Protein AF-A0A2H1ECI2-F1 (afdb_monomer_lite)

Secondary structure (DSSP, 8-state):
----SSSHHHHHHHHHHHHHHHHHHHHHHHHHHHHHHH--HHHHHHHHHHHHHHHIIIIIS--S-------HHHHHHHHHHHHHHHHHHHHHHHHHHH---EEEEEEPTT--EEEEEE-S-TTSB---EES-BTTBS-EEEEE--TTSEEEB-------EEGGGTEE-S-TTTT-EEEEETTBSSS-SSTT--SSSSEE--SSTTSPEEEEEEEEETTEEEEEEE-GGGHHHHB--HHHHHHHHHHHHSSPPPTTTTTT--PBPGGGHHHHHTTHHHH--

Structure (mmCIF, N/CA/C/O backbone):
data_AF-A0A2H1ECI2-F1
#
_entry.id   AF-A0A2H1ECI2-F1
#
loop_
_atom_site.group_PDB
_atom_site.id
_atom_site.type_symbol
_atom_site.label_atom_id
_atom_site.label_alt_id
_atom_site.label_comp_id
_atom_site.label_asym_id
_atom_site.label_entity_id
_atom_site.label_seq_id
_atom_site.pdbx_PDB_ins_code
_atom_site.Cartn_x
_atom_site.Cartn_y
_atom_site.Cartn_z
_atom_site.occupancy
_atom_site.B_iso_or_equiv
_atom_site.auth_seq_id
_atom_site.auth_comp_id
_atom_site.auth_asym_id
_atom_site.auth_atom_id
_atom_site.pdbx_PDB_model_num
ATOM 1 N N . MET A 1 1 ? -36.252 -1.612 74.301 1.00 37.06 1 MET A N 1
ATOM 2 C CA . MET A 1 1 ? -35.028 -2.399 74.033 1.00 37.06 1 MET A CA 1
ATOM 3 C C . MET A 1 1 ? -34.757 -2.359 72.532 1.00 37.06 1 MET A C 1
ATOM 5 O O . MET A 1 1 ? -35.358 -3.117 71.789 1.00 37.06 1 MET A O 1
ATOM 9 N N . ALA A 1 2 ? -33.976 -1.384 72.055 1.00 43.88 2 ALA A N 1
ATOM 10 C CA . ALA A 1 2 ? -33.677 -1.230 70.629 1.00 43.88 2 ALA A CA 1
ATOM 11 C C . ALA A 1 2 ? -32.395 -0.410 70.437 1.00 43.88 2 ALA A C 1
ATOM 13 O O . ALA A 1 2 ? -32.446 0.816 70.370 1.00 43.88 2 ALA A O 1
ATOM 14 N N . THR A 1 3 ? -31.245 -1.080 70.323 1.00 42.94 3 THR A N 1
ATOM 15 C CA . THR A 1 3 ? -29.994 -0.398 69.952 1.00 42.94 3 THR A CA 1
ATOM 16 C C . THR A 1 3 ? -29.030 -1.316 69.200 1.00 42.94 3 THR A C 1
ATOM 18 O O . THR A 1 3 ? -27.868 -1.448 69.556 1.00 42.94 3 THR A O 1
ATOM 21 N N . ILE A 1 4 ? -29.485 -1.944 68.112 1.00 47.66 4 ILE A N 1
ATOM 22 C CA . ILE A 1 4 ? -28.594 -2.627 67.159 1.00 47.66 4 ILE A CA 1
ATOM 23 C C . ILE A 1 4 ? -28.992 -2.197 65.746 1.00 47.66 4 ILE A C 1
ATOM 25 O O . ILE A 1 4 ? -29.838 -2.810 65.110 1.00 47.66 4 ILE A O 1
ATOM 29 N N . LYS A 1 5 ? -28.448 -1.070 65.271 1.00 45.72 5 LYS A N 1
ATOM 30 C CA . LYS A 1 5 ? -28.525 -0.687 63.840 1.00 45.72 5 LYS A CA 1
ATOM 31 C C . LYS A 1 5 ? -27.473 0.324 63.368 1.00 45.72 5 LYS A C 1
ATOM 33 O O . LYS A 1 5 ? -27.436 0.669 62.191 1.00 45.72 5 LYS A O 1
ATOM 38 N N . LYS A 1 6 ? -26.588 0.813 64.248 1.00 43.28 6 LYS A N 1
ATOM 39 C CA . LYS A 1 6 ? -25.636 1.894 63.914 1.00 43.28 6 LYS A CA 1
ATOM 40 C C . LYS A 1 6 ? -24.253 1.400 63.458 1.00 43.28 6 LYS A C 1
ATOM 42 O O . LYS A 1 6 ? -23.507 2.166 62.851 1.00 43.28 6 LYS A O 1
ATOM 47 N N . THR A 1 7 ? -23.914 0.139 63.715 1.00 41.56 7 THR A N 1
ATOM 48 C CA . THR A 1 7 ? -22.574 -0.433 63.492 1.00 41.56 7 THR A CA 1
ATOM 49 C C . THR A 1 7 ? -22.388 -1.045 62.099 1.00 41.56 7 THR A C 1
ATOM 51 O O . THR A 1 7 ? -21.385 -0.745 61.450 1.00 41.56 7 THR A O 1
ATOM 54 N N . GLU A 1 8 ? -23.362 -1.784 61.560 1.00 38.59 8 GLU A N 1
ATOM 55 C CA . GLU A 1 8 ? -23.248 -2.424 60.229 1.00 38.59 8 GLU A CA 1
ATOM 56 C C . GLU A 1 8 ? -23.221 -1.430 59.054 1.00 38.59 8 GLU A C 1
ATOM 58 O O . GLU A 1 8 ? -22.545 -1.637 58.042 1.00 38.59 8 GLU A O 1
ATOM 63 N N . PHE A 1 9 ? -23.906 -0.292 59.186 1.00 36.38 9 PHE A N 1
ATOM 64 C CA . PHE A 1 9 ? -23.950 0.724 58.130 1.00 36.38 9 PHE A CA 1
ATOM 65 C C . PHE A 1 9 ? -22.633 1.511 58.004 1.00 36.38 9 PHE A C 1
ATOM 67 O O . PHE A 1 9 ? -22.351 2.115 56.966 1.00 36.38 9 PHE A O 1
ATOM 74 N N . LYS A 1 10 ? -21.806 1.524 59.060 1.00 37.94 10 LYS A N 1
ATOM 75 C CA . LYS A 1 10 ? -20.532 2.261 59.106 1.00 37.94 10 LYS A CA 1
ATOM 76 C C . LYS A 1 10 ? -19.395 1.451 58.470 1.00 37.94 10 LYS A C 1
ATOM 78 O O . LYS A 1 10 ? -18.563 2.020 57.762 1.00 37.94 10 LYS A O 1
ATOM 83 N N . THR A 1 11 ? -19.400 0.131 58.649 1.00 37.81 11 THR A N 1
ATOM 84 C CA . THR A 1 11 ? -18.400 -0.802 58.101 1.00 37.81 11 THR A CA 1
ATOM 85 C C . THR A 1 11 ? -18.567 -1.039 56.598 1.00 37.81 11 THR A C 1
ATOM 87 O O . THR A 1 11 ? -17.572 -1.023 55.870 1.00 37.81 11 THR A O 1
ATOM 90 N N . SER A 1 12 ? -19.799 -1.164 56.089 1.00 43.88 12 SER A N 1
ATOM 91 C CA . SER A 1 12 ? -20.033 -1.331 54.640 1.00 43.88 12 SER A CA 1
ATOM 92 C C . SE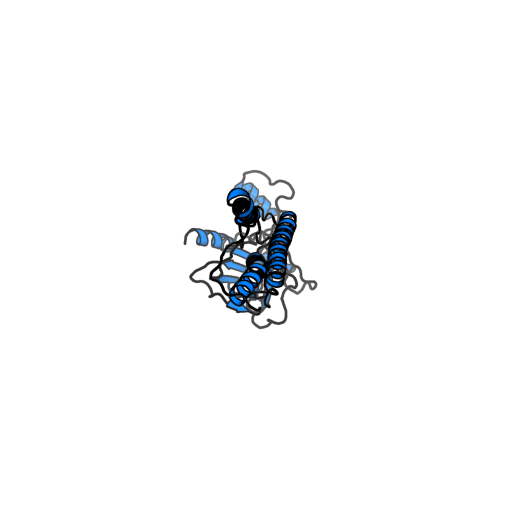R A 1 12 ? -19.643 -0.084 53.828 1.00 43.88 12 SER A C 1
ATOM 94 O O . SER A 1 12 ? -19.088 -0.188 52.732 1.00 43.88 12 SER A O 1
ATOM 96 N N . LYS A 1 13 ? -19.854 1.111 54.395 1.00 37.44 13 LYS A N 1
ATOM 97 C CA . LYS A 1 13 ? -19.554 2.405 53.759 1.00 37.44 13 LYS A CA 1
ATOM 98 C C . LYS A 1 13 ? -18.047 2.702 53.716 1.00 37.44 13 LYS A C 1
ATOM 100 O O . LYS A 1 13 ? -17.570 3.225 52.711 1.00 37.44 13 LYS A O 1
ATOM 105 N N . MET A 1 14 ? -17.287 2.306 54.747 1.00 35.78 14 MET A N 1
ATOM 106 C CA . MET A 1 14 ? -15.814 2.374 54.736 1.00 35.78 14 MET A CA 1
ATOM 107 C C . MET A 1 14 ? -15.181 1.383 53.748 1.00 35.78 14 MET A C 1
ATOM 109 O O . MET A 1 14 ? -14.236 1.756 53.053 1.00 35.78 14 MET A O 1
ATOM 113 N N . LYS A 1 15 ? -15.731 0.165 53.600 1.00 38.50 15 LYS A N 1
ATOM 114 C CA . LYS A 1 15 ? -15.300 -0.782 52.548 1.00 38.50 15 LYS A CA 1
ATOM 115 C C . LYS A 1 15 ? -15.446 -0.182 51.139 1.00 38.50 15 LYS A C 1
ATOM 117 O O . LYS A 1 15 ? -14.568 -0.366 50.304 1.00 38.50 15 LYS A O 1
ATOM 122 N N . ARG A 1 16 ? -16.510 0.590 50.891 1.00 41.88 16 ARG A N 1
ATOM 123 C CA . ARG A 1 16 ? -16.793 1.221 49.586 1.00 41.88 16 ARG A CA 1
ATOM 124 C C . ARG A 1 16 ? -15.782 2.308 49.191 1.00 41.88 16 ARG A C 1
ATOM 126 O O . ARG A 1 16 ? -15.323 2.320 48.057 1.00 41.88 16 ARG A O 1
ATOM 133 N N . LEU A 1 17 ? -15.387 3.175 50.127 1.00 42.38 17 LEU A N 1
ATOM 134 C CA . LEU A 1 17 ? -14.359 4.209 49.904 1.00 42.38 17 LEU A CA 1
ATOM 135 C C . LEU A 1 17 ? -12.964 3.614 49.673 1.00 42.38 17 LEU A C 1
ATOM 137 O O . LEU A 1 17 ? -12.211 4.125 48.846 1.00 42.38 17 LEU A O 1
ATOM 141 N N . ARG A 1 18 ? -12.640 2.515 50.367 1.00 43.56 18 ARG A N 1
ATOM 142 C CA . ARG A 1 18 ? -11.399 1.763 50.140 1.00 43.56 18 ARG A CA 1
ATOM 143 C C . ARG A 1 18 ? -11.353 1.185 48.723 1.00 43.56 18 ARG A C 1
ATOM 145 O O . ARG A 1 18 ? -10.317 1.270 48.078 1.00 43.56 18 ARG A O 1
ATOM 152 N N . ASN A 1 19 ? -12.483 0.691 48.215 1.00 49.62 19 ASN A N 1
ATOM 153 C CA . ASN A 1 19 ? -12.582 0.163 46.853 1.00 49.62 19 ASN A CA 1
ATOM 154 C C . ASN A 1 19 ? -12.468 1.260 45.782 1.00 49.62 19 ASN A C 1
ATOM 156 O O . ASN A 1 19 ? -11.760 1.057 44.807 1.00 49.62 19 ASN A O 1
ATOM 160 N N . ILE A 1 20 ? -13.074 2.437 45.985 1.00 52.38 20 ILE A N 1
ATOM 161 C CA . ILE A 1 20 ? -12.908 3.595 45.082 1.00 52.38 20 ILE A CA 1
ATOM 162 C C . ILE A 1 20 ? -11.438 4.028 45.012 1.00 52.38 20 ILE A C 1
ATOM 164 O O . ILE A 1 20 ? -10.913 4.238 43.923 1.00 52.38 20 ILE A O 1
ATOM 168 N N . GLY A 1 21 ? -10.752 4.093 46.159 1.00 48.47 21 GLY A N 1
ATOM 169 C CA . GLY A 1 21 ? -9.312 4.356 46.208 1.00 48.47 21 GLY A CA 1
ATOM 170 C C . GLY A 1 21 ? -8.508 3.339 45.398 1.00 48.47 21 GLY A C 1
ATOM 171 O O . GLY A 1 21 ? -7.703 3.744 44.570 1.00 48.47 21 GLY A O 1
ATOM 172 N N . ILE A 1 22 ? -8.794 2.042 45.562 1.00 53.91 22 ILE A N 1
ATOM 173 C CA . ILE A 1 22 ? -8.155 0.962 44.793 1.00 53.91 22 ILE A CA 1
ATOM 174 C C . ILE A 1 22 ? -8.406 1.125 43.287 1.00 53.91 22 ILE A C 1
ATOM 176 O O . ILE A 1 22 ? -7.464 0.974 42.517 1.00 53.91 22 ILE A O 1
ATOM 180 N N . TYR A 1 23 ? -9.615 1.496 42.848 1.00 53.75 23 TYR A N 1
ATOM 181 C CA . TYR A 1 23 ? -9.891 1.738 41.425 1.00 53.75 23 TYR A CA 1
ATOM 182 C C . TYR A 1 23 ? -9.081 2.908 40.864 1.00 53.75 23 TYR A C 1
ATOM 184 O O . TYR A 1 23 ? -8.503 2.771 39.791 1.00 53.75 23 TYR A O 1
ATOM 192 N N . TYR A 1 24 ? -8.957 4.022 41.593 1.00 55.12 24 TYR A N 1
ATOM 193 C CA . TYR A 1 24 ? -8.096 5.134 41.174 1.00 55.12 24 TYR A CA 1
ATOM 194 C C . TYR A 1 24 ? -6.609 4.762 41.187 1.00 55.12 24 TYR A C 1
ATOM 196 O O . TYR A 1 24 ? -5.866 5.221 40.323 1.00 55.12 24 TYR A O 1
ATOM 204 N N . THR A 1 25 ? -6.163 3.912 42.117 1.00 50.81 25 THR A N 1
ATOM 205 C CA . THR A 1 25 ? -4.780 3.414 42.147 1.00 50.81 25 THR A CA 1
ATOM 206 C C . THR A 1 25 ? -4.500 2.466 40.983 1.00 50.81 25 THR A C 1
ATOM 208 O O . THR A 1 25 ? -3.481 2.622 40.323 1.00 50.81 25 THR A O 1
ATOM 211 N N . VAL A 1 26 ? -5.409 1.535 40.677 1.00 55.28 26 VAL A N 1
ATOM 212 C CA . VAL A 1 26 ? -5.300 0.616 39.531 1.00 55.28 26 VAL A CA 1
ATOM 213 C C . VAL A 1 26 ? -5.371 1.385 38.211 1.00 55.28 26 VAL A C 1
ATOM 215 O O . VAL A 1 26 ? -4.566 1.137 37.320 1.00 55.28 26 VAL A O 1
ATOM 218 N N . PHE A 1 27 ? -6.266 2.368 38.098 1.00 57.50 27 PHE A N 1
ATOM 219 C CA . PHE A 1 27 ? -6.349 3.261 36.941 1.00 57.50 27 PHE A CA 1
ATOM 220 C C . PHE A 1 27 ? -5.084 4.119 36.791 1.00 57.50 27 PHE A C 1
ATOM 222 O O . PHE A 1 27 ? -4.569 4.273 35.688 1.00 57.50 27 PHE A O 1
ATOM 229 N N . GLY A 1 28 ? -4.528 4.614 37.901 1.00 56.94 28 GLY A N 1
ATOM 230 C CA . GLY A 1 28 ? -3.238 5.303 37.933 1.00 56.94 28 GLY A CA 1
ATOM 231 C C . GLY A 1 28 ? -2.075 4.402 37.507 1.00 56.94 28 GLY A C 1
ATOM 232 O O . GLY A 1 28 ? -1.226 4.836 36.735 1.00 56.94 28 GLY A O 1
ATOM 233 N N . PHE A 1 29 ? -2.067 3.135 37.930 1.00 52.75 29 PHE A N 1
ATOM 234 C CA . PHE A 1 29 ? -1.059 2.150 37.527 1.00 52.75 29 PHE A CA 1
ATOM 235 C C . PHE A 1 29 ? -1.185 1.776 36.046 1.00 52.75 29 PHE A C 1
ATOM 237 O O . PHE A 1 29 ? -0.177 1.682 35.357 1.00 52.75 29 PHE A O 1
ATOM 244 N N . LEU A 1 30 ? -2.408 1.632 35.527 1.00 53.75 30 LEU A N 1
ATOM 245 C CA . LEU A 1 30 ? -2.670 1.427 34.098 1.00 53.75 30 LEU A CA 1
ATOM 246 C C . LEU A 1 30 ? -2.226 2.637 33.265 1.00 53.75 30 LEU A C 1
ATOM 248 O O . LEU A 1 30 ? -1.582 2.459 32.233 1.00 53.75 30 LEU A O 1
ATOM 252 N N . LEU A 1 31 ? -2.484 3.863 33.735 1.00 54.97 31 LEU A N 1
ATOM 253 C CA . LEU A 1 31 ? -1.975 5.091 33.115 1.00 54.97 31 LEU A CA 1
ATOM 254 C C . LEU A 1 31 ? -0.442 5.159 33.148 1.00 54.97 31 LEU A C 1
ATOM 256 O O . LEU A 1 31 ? 0.159 5.549 32.147 1.00 54.97 31 LEU A O 1
ATOM 260 N N . MET A 1 32 ? 0.184 4.739 34.252 1.00 47.50 32 MET A N 1
ATOM 261 C CA . MET A 1 32 ? 1.641 4.667 34.417 1.00 47.50 32 MET A CA 1
ATOM 262 C C . MET A 1 32 ? 2.278 3.574 33.546 1.00 47.50 32 MET A C 1
ATOM 264 O O . MET A 1 32 ? 3.329 3.790 32.961 1.00 47.50 32 MET A O 1
ATOM 268 N N . ILE A 1 33 ? 1.638 2.419 33.370 1.00 48.00 33 ILE A N 1
ATOM 269 C CA . ILE A 1 33 ? 2.085 1.410 32.397 1.00 48.00 33 ILE A CA 1
ATOM 270 C C . ILE A 1 33 ? 1.960 1.984 30.977 1.00 48.00 33 ILE A C 1
ATOM 272 O O . ILE A 1 33 ? 2.878 1.857 30.172 1.00 48.00 33 ILE A O 1
ATOM 276 N N . SER A 1 34 ? 0.891 2.729 30.683 1.00 48.50 34 SER A N 1
ATOM 277 C CA . SER A 1 34 ? 0.737 3.432 29.401 1.00 48.50 34 SER A CA 1
ATOM 278 C C . SER A 1 34 ? 1.777 4.561 29.181 1.00 48.50 34 SER A C 1
ATOM 280 O O . SER A 1 34 ? 2.101 4.894 28.035 1.00 48.50 34 SER A O 1
ATOM 282 N N . PHE A 1 35 ? 2.351 5.101 30.269 1.00 47.66 35 PHE A N 1
ATOM 283 C CA . PHE A 1 35 ? 3.456 6.075 30.290 1.00 47.66 35 PHE A CA 1
ATOM 284 C C . PHE A 1 35 ? 4.738 5.494 29.682 1.00 47.66 35 PHE A C 1
ATOM 286 O O . PHE A 1 35 ? 5.424 6.185 28.935 1.00 47.66 35 PHE A O 1
ATOM 293 N N . ILE A 1 36 ? 5.029 4.218 29.966 1.00 46.22 36 ILE A N 1
ATOM 294 C CA . ILE A 1 36 ? 6.247 3.524 29.516 1.00 46.22 36 ILE A CA 1
ATOM 295 C C . ILE A 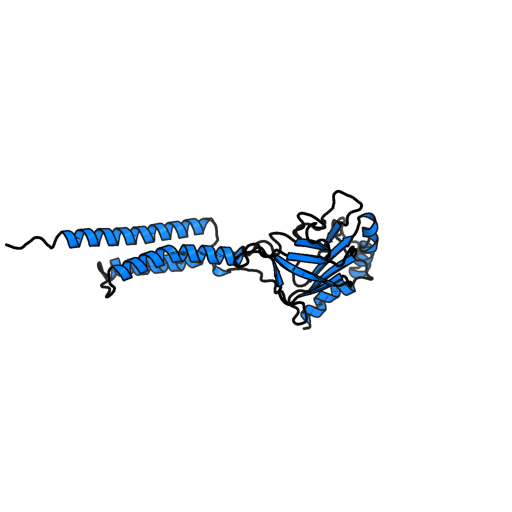1 36 ? 6.159 3.142 28.031 1.00 46.22 36 ILE A C 1
ATOM 297 O O . ILE A 1 36 ? 7.168 3.167 27.333 1.00 46.22 36 ILE A O 1
ATOM 301 N N . PHE A 1 37 ? 4.962 2.825 27.525 1.00 42.84 37 PHE A N 1
ATOM 302 C CA . PHE A 1 37 ? 4.820 2.228 26.192 1.00 42.84 37 PHE A CA 1
ATOM 303 C C . PHE A 1 37 ? 4.356 3.181 25.076 1.00 42.84 37 PHE A C 1
ATOM 305 O O . PHE A 1 37 ? 4.557 2.847 23.909 1.00 42.84 37 PHE A O 1
ATOM 312 N N . THR A 1 38 ? 3.735 4.337 25.368 1.00 48.75 38 THR A N 1
ATOM 313 C CA . THR A 1 38 ? 2.918 5.015 24.328 1.00 48.75 38 THR A CA 1
ATOM 314 C C . THR A 1 38 ? 2.902 6.553 24.275 1.00 48.75 38 THR A C 1
ATOM 316 O O . THR A 1 38 ? 2.076 7.091 23.555 1.00 48.75 38 THR A O 1
ATOM 319 N N . ASN A 1 39 ? 3.806 7.310 24.915 1.00 49.59 39 ASN A N 1
ATOM 320 C CA . ASN A 1 39 ? 3.822 8.794 24.800 1.00 49.59 39 ASN A CA 1
ATOM 321 C C . ASN A 1 39 ? 2.489 9.483 25.220 1.00 49.59 39 ASN A C 1
ATOM 323 O O . ASN A 1 39 ? 2.164 10.590 24.786 1.00 49.59 39 ASN A O 1
ATOM 327 N N . LEU A 1 40 ? 1.727 8.851 26.122 1.00 52.56 40 LEU A N 1
ATOM 328 C CA . LEU A 1 40 ? 0.364 9.222 26.544 1.00 52.56 40 LEU A CA 1
ATOM 329 C C . LEU A 1 40 ? 0.273 10.332 27.609 1.00 52.56 40 LEU A C 1
ATOM 331 O O . LEU A 1 40 ? -0.764 10.510 28.253 1.00 52.56 40 LEU A O 1
ATOM 335 N N . TRP A 1 41 ? 1.337 11.113 27.797 1.00 52.03 41 TRP A N 1
ATOM 336 C CA . TRP A 1 41 ? 1.482 12.071 28.902 1.00 52.03 41 TRP A CA 1
ATOM 337 C C . TRP A 1 41 ? 0.343 13.104 29.012 1.00 52.03 41 TRP A C 1
ATOM 339 O O . TRP A 1 41 ? 0.031 13.556 30.113 1.00 52.03 41 TRP A O 1
ATOM 349 N N . ARG A 1 42 ? -0.335 13.441 27.905 1.00 51.38 42 ARG A N 1
ATOM 350 C CA . ARG A 1 42 ? -1.461 14.394 27.895 1.00 51.38 42 ARG A CA 1
ATOM 351 C C . ARG A 1 42 ? -2.712 13.870 28.610 1.00 51.38 42 ARG A C 1
ATOM 353 O O . ARG A 1 42 ? -3.424 14.661 29.218 1.00 51.38 42 ARG A O 1
ATOM 360 N N . ILE A 1 43 ? -2.969 12.558 28.593 1.00 54.22 43 ILE A N 1
ATOM 361 C CA . ILE A 1 43 ? -4.076 11.957 29.364 1.00 54.22 43 ILE A CA 1
ATOM 362 C C . ILE A 1 43 ? -3.731 11.923 30.855 1.00 54.22 43 ILE A C 1
ATOM 364 O O . ILE A 1 43 ? -4.605 12.134 31.698 1.00 54.22 43 ILE A O 1
ATOM 368 N N . SER A 1 44 ? -2.455 11.736 31.198 1.00 53.97 44 SER A N 1
ATOM 369 C CA . SER A 1 44 ? -1.998 11.770 32.589 1.00 53.97 44 SER A CA 1
ATOM 370 C C . SER A 1 44 ? -2.280 13.115 33.262 1.00 53.97 44 SER A C 1
ATOM 372 O O . SER A 1 44 ? -2.559 13.132 34.455 1.00 53.97 44 SER A O 1
ATOM 374 N N . ILE A 1 45 ? -2.315 14.224 32.512 1.00 58.19 45 ILE A N 1
ATOM 375 C CA . ILE A 1 45 ? -2.732 15.543 33.024 1.00 58.19 45 ILE A CA 1
ATOM 376 C C . ILE A 1 45 ? -4.179 15.504 33.531 1.00 58.19 45 ILE A C 1
ATOM 378 O O . ILE A 1 45 ? -4.460 16.020 34.609 1.00 58.19 45 ILE A O 1
ATOM 382 N N . ILE A 1 46 ? -5.090 14.850 32.802 1.00 58.22 46 ILE A N 1
ATOM 383 C CA . ILE A 1 46 ? -6.495 14.692 33.215 1.00 58.22 46 ILE A CA 1
ATOM 384 C C . ILE A 1 46 ? -6.579 13.806 34.465 1.00 58.22 46 ILE A C 1
ATOM 386 O O . ILE A 1 46 ? -7.301 14.131 35.406 1.00 58.22 46 ILE A O 1
ATOM 390 N N . GLY A 1 47 ? -5.799 12.720 34.512 1.00 60.78 47 GLY A N 1
ATOM 391 C CA . GLY A 1 47 ? -5.705 11.850 35.689 1.00 60.78 47 GLY A CA 1
ATOM 392 C C . GLY A 1 47 ? -5.177 12.578 36.932 1.00 60.78 47 GLY A C 1
ATOM 393 O O . GLY A 1 47 ? -5.752 12.451 38.013 1.00 60.78 47 GLY A O 1
ATOM 394 N N . ILE A 1 48 ? -4.132 13.395 36.775 1.00 60.66 48 ILE A N 1
ATOM 395 C CA . ILE A 1 48 ? -3.557 14.234 37.836 1.00 60.66 48 ILE A CA 1
ATOM 396 C C . ILE A 1 48 ? -4.553 15.314 38.271 1.00 60.66 48 ILE A C 1
ATOM 398 O O . ILE A 1 48 ? -4.728 15.522 39.469 1.00 60.66 48 ILE A O 1
ATOM 402 N N . ALA A 1 49 ? -5.256 15.959 37.336 1.00 63.16 49 ALA A N 1
ATOM 403 C CA . ALA A 1 49 ? -6.293 16.938 37.651 1.00 63.16 49 ALA A CA 1
ATOM 404 C C . ALA A 1 49 ? -7.441 16.307 38.457 1.00 63.16 49 ALA A C 1
ATOM 406 O O . ALA A 1 49 ? -7.875 16.875 39.456 1.00 63.16 49 ALA A O 1
ATOM 407 N N . LEU A 1 50 ? -7.887 15.100 38.091 1.00 64.38 50 LEU A N 1
ATOM 408 C CA . LEU A 1 50 ? -8.898 14.352 38.846 1.00 64.38 50 LEU A CA 1
ATOM 409 C C . LEU A 1 50 ? -8.401 13.943 40.242 1.00 64.38 50 LEU A C 1
ATOM 411 O O . LEU A 1 50 ? -9.152 14.062 41.212 1.00 64.38 50 LEU A O 1
ATOM 415 N N . LEU A 1 51 ? -7.140 13.514 40.369 1.00 62.56 51 LEU A N 1
ATOM 416 C CA . LEU A 1 51 ? -6.506 13.224 41.661 1.00 62.56 51 LEU A CA 1
ATOM 417 C C . LEU A 1 51 ? -6.397 14.475 42.541 1.00 62.56 51 LEU A C 1
ATOM 419 O O . LEU A 1 51 ? -6.682 14.401 43.735 1.00 62.56 51 LEU A O 1
ATOM 423 N N . LEU A 1 52 ? -6.043 15.624 41.962 1.00 66.81 52 LEU A N 1
ATOM 424 C CA . LEU A 1 52 ? -5.994 16.913 42.653 1.00 66.81 52 LEU A CA 1
ATOM 425 C C . LEU A 1 52 ? -7.385 17.363 43.098 1.00 66.81 52 LEU A C 1
ATOM 427 O O . LEU A 1 52 ? -7.545 17.762 44.247 1.00 66.81 52 LEU A O 1
ATOM 431 N N . ILE A 1 53 ? -8.406 17.239 42.246 1.00 67.06 53 ILE A N 1
ATOM 432 C CA . ILE A 1 53 ? -9.801 17.524 42.613 1.00 67.06 53 ILE A CA 1
ATOM 433 C C . ILE A 1 53 ? -10.241 16.616 43.767 1.00 67.06 53 ILE A C 1
ATOM 435 O O . ILE A 1 53 ? -10.803 17.101 44.750 1.00 67.06 53 ILE A O 1
ATOM 439 N N . TYR A 1 54 ? -9.942 15.315 43.697 1.00 64.69 54 TYR A N 1
ATOM 440 C CA . TYR A 1 54 ? -10.213 14.379 44.789 1.00 64.69 54 TYR A CA 1
ATOM 441 C C . TYR A 1 54 ? -9.490 14.789 46.081 1.00 64.69 54 TYR A C 1
ATOM 443 O O . TYR A 1 54 ? -10.097 14.794 47.154 1.00 64.69 54 TYR A O 1
ATOM 451 N N . PHE A 1 55 ? -8.218 15.178 45.986 1.00 63.53 55 PHE A N 1
ATOM 452 C CA . PHE A 1 55 ? -7.423 15.623 47.126 1.00 63.53 55 PHE A CA 1
ATOM 453 C C . PHE A 1 55 ? -7.970 16.922 47.732 1.00 63.53 55 PHE A C 1
ATOM 455 O O . PHE A 1 55 ? -8.120 17.010 48.945 1.00 63.53 55 PHE A O 1
ATOM 462 N N . ILE A 1 56 ? -8.358 17.904 46.919 1.00 68.31 56 ILE A N 1
ATOM 463 C CA . ILE A 1 56 ? -8.981 19.154 47.378 1.00 68.31 56 ILE A CA 1
ATOM 464 C C . ILE A 1 56 ? -10.322 18.861 48.072 1.00 68.31 56 ILE A C 1
ATOM 466 O O . ILE A 1 56 ? -10.571 19.347 49.177 1.00 68.31 56 ILE A O 1
ATOM 470 N N . LEU A 1 57 ? -11.172 18.016 47.481 1.00 59.75 57 LEU A N 1
ATOM 471 C CA . LEU A 1 57 ? -12.452 17.606 48.073 1.00 59.75 57 LEU A CA 1
ATOM 472 C C . LEU A 1 57 ? -12.277 16.904 49.427 1.00 59.75 57 LEU A C 1
ATOM 474 O O . LEU A 1 57 ? -13.043 17.156 50.362 1.00 59.75 57 LEU A O 1
ATOM 478 N N . LYS A 1 58 ? -11.263 16.044 49.543 1.00 60.31 58 LYS A N 1
ATOM 479 C CA . LYS A 1 58 ? -10.986 15.265 50.752 1.00 60.31 58 LYS A CA 1
ATOM 480 C C . LYS A 1 58 ? -10.289 16.084 51.841 1.00 60.31 58 LYS A C 1
ATOM 482 O O . LYS A 1 58 ? -10.669 15.981 53.003 1.00 60.31 58 LYS A O 1
ATOM 487 N N . THR A 1 59 ? -9.287 16.878 51.476 1.00 66.06 59 THR A N 1
ATOM 488 C CA . THR A 1 59 ? -8.360 17.525 52.415 1.00 66.06 59 THR A CA 1
ATOM 489 C C . THR A 1 59 ? -8.782 18.958 52.746 1.00 66.06 59 THR A C 1
ATOM 491 O O . THR A 1 59 ? -8.810 19.319 53.920 1.00 66.06 59 THR A O 1
ATOM 494 N N . VAL A 1 60 ? -9.171 19.762 51.745 1.00 69.12 60 VAL A N 1
ATOM 495 C CA . VAL A 1 60 ? -9.558 21.177 51.934 1.00 69.12 60 VAL A CA 1
ATOM 496 C C . VAL A 1 60 ? -11.008 21.277 52.390 1.00 69.12 60 VAL A C 1
ATOM 498 O O . VAL A 1 60 ? -11.297 21.827 53.449 1.00 69.12 60 VAL A O 1
ATOM 501 N N . TYR A 1 61 ? -11.931 20.674 51.639 1.00 66.12 61 TYR A N 1
ATOM 502 C CA . TYR A 1 61 ? -13.358 20.736 51.968 1.00 66.12 61 TYR A CA 1
ATOM 503 C C . TYR A 1 61 ? -13.774 19.758 53.076 1.00 66.12 61 TYR A C 1
ATOM 505 O O . TYR A 1 61 ? -14.941 19.749 53.468 1.00 66.12 61 TYR A O 1
ATOM 513 N N . LYS A 1 62 ? -12.846 18.912 53.563 1.00 63.53 62 LYS A N 1
ATOM 514 C CA . LYS A 1 62 ? -13.067 17.860 54.579 1.00 63.53 62 LYS A CA 1
ATOM 515 C C . LYS A 1 62 ? -14.324 17.018 54.314 1.00 63.53 62 LYS A C 1
ATOM 517 O O . LYS A 1 62 ? -14.925 16.453 55.235 1.00 63.53 62 LYS A O 1
ATOM 522 N N . LYS A 1 63 ? -14.747 16.918 53.046 1.00 52.25 63 LYS A N 1
ATOM 523 C CA . LYS A 1 63 ? -15.926 16.150 52.655 1.00 52.25 63 LYS A CA 1
ATOM 524 C C . LYS A 1 63 ? -15.547 14.677 52.663 1.00 52.25 63 LYS A C 1
ATOM 526 O O . LYS A 1 63 ? -15.192 14.084 51.652 1.00 52.25 63 LYS A O 1
ATOM 531 N N . ASN A 1 64 ? -15.699 14.060 53.830 1.00 50.81 64 ASN A N 1
ATOM 532 C CA . ASN A 1 64 ? -15.557 12.613 54.005 1.00 50.81 64 ASN A CA 1
ATOM 533 C C . ASN A 1 64 ? -16.713 11.826 53.357 1.00 50.81 64 ASN A C 1
ATOM 535 O O . ASN A 1 64 ? -16.669 10.597 53.272 1.00 50.81 64 ASN A O 1
ATOM 539 N N . ARG A 1 65 ? -17.778 12.524 52.937 1.00 49.00 65 ARG A N 1
ATOM 540 C CA . ARG A 1 65 ? -18.957 11.971 52.269 1.00 49.00 65 ARG A CA 1
ATOM 541 C C . ARG A 1 65 ? -19.413 12.911 51.162 1.00 49.00 65 ARG A C 1
ATOM 543 O O . ARG A 1 65 ? -19.745 14.063 51.418 1.00 49.00 65 ARG A O 1
ATOM 550 N N . ILE A 1 66 ? -19.470 12.384 49.947 1.00 55.88 66 ILE A N 1
ATOM 551 C CA . ILE A 1 66 ? -20.218 12.990 48.851 1.00 55.88 66 ILE A CA 1
ATOM 552 C C . ILE A 1 66 ? -21.639 12.437 48.980 1.00 55.88 66 ILE A C 1
ATOM 554 O O . ILE A 1 66 ? -21.848 11.229 48.856 1.00 55.88 66 ILE A O 1
ATOM 558 N N . GLU A 1 67 ? -22.601 13.288 49.335 1.00 51.28 67 GLU A N 1
ATOM 559 C CA . GLU A 1 67 ? -24.012 12.905 49.319 1.00 51.28 67 GLU A CA 1
ATOM 560 C C . GLU A 1 67 ? -24.503 12.907 47.876 1.00 51.28 67 GLU A C 1
ATOM 562 O O . GLU A 1 67 ? -24.528 13.937 47.208 1.00 51.28 67 GLU A O 1
ATOM 567 N N . THR A 1 68 ? -24.852 11.724 47.381 1.00 56.62 68 THR A N 1
ATOM 568 C CA . THR A 1 68 ? -25.396 11.537 46.039 1.00 56.62 68 THR A CA 1
ATOM 569 C C . THR A 1 68 ? -26.865 11.162 46.160 1.00 56.62 68 THR A C 1
ATOM 571 O O . THR A 1 68 ? -27.193 10.257 46.927 1.00 56.62 68 THR A O 1
ATOM 574 N N . LYS A 1 69 ? -27.738 11.765 45.348 1.00 66.56 69 LYS A N 1
ATOM 575 C CA . LYS A 1 69 ? -29.144 11.331 45.217 1.00 66.56 69 LYS A CA 1
ATOM 576 C C . LYS A 1 69 ? -29.301 9.992 44.468 1.00 66.56 69 LYS A C 1
ATOM 578 O O . LYS A 1 69 ? -30.415 9.517 44.292 1.00 66.56 69 LYS A O 1
ATOM 583 N N . LEU A 1 70 ? -28.195 9.397 44.013 1.00 63.59 70 LEU A N 1
ATOM 584 C CA . LEU A 1 70 ? -28.174 8.169 43.224 1.00 63.59 70 LEU A CA 1
ATOM 585 C C . LEU A 1 70 ? -28.433 6.930 44.085 1.00 63.59 70 LEU A C 1
ATOM 587 O O . LEU A 1 70 ? -27.895 6.776 45.185 1.00 63.59 70 LEU A O 1
ATOM 591 N N . THR A 1 71 ? -29.227 6.014 43.543 1.00 74.50 71 THR A N 1
ATOM 592 C CA . THR A 1 71 ? -29.510 4.719 44.165 1.00 74.50 71 THR A CA 1
ATOM 593 C C . THR A 1 71 ? -28.282 3.804 44.140 1.00 74.50 71 THR A C 1
ATOM 595 O O . THR A 1 71 ? -27.324 3.998 43.386 1.00 74.50 71 THR A O 1
ATOM 598 N N . LYS A 1 72 ? -28.299 2.751 44.968 1.00 69.12 72 LYS A N 1
ATOM 599 C CA . LYS A 1 72 ? -27.190 1.786 45.068 1.00 69.12 72 LYS A CA 1
ATOM 600 C C . LYS A 1 72 ? -26.860 1.123 43.723 1.00 69.12 72 LYS A C 1
ATOM 602 O O . LYS A 1 72 ? -25.676 0.946 43.450 1.00 69.12 72 LYS A O 1
ATOM 607 N N . GLN A 1 73 ? -27.879 0.789 42.928 1.00 70.75 73 GLN A N 1
ATOM 608 C CA . GLN A 1 73 ? -27.735 0.183 41.599 1.00 70.75 73 GLN A CA 1
ATOM 609 C C . GLN A 1 73 ? -27.142 1.171 40.591 1.00 70.75 73 GLN A C 1
ATOM 611 O O . GLN A 1 73 ? -26.202 0.823 39.888 1.00 70.75 73 GLN A O 1
ATOM 616 N N . GLN A 1 74 ? -27.612 2.423 40.580 1.00 62.72 74 GLN A N 1
ATOM 617 C CA . GLN A 1 74 ? -27.051 3.468 39.715 1.00 62.72 74 GLN A CA 1
ATOM 618 C C . GLN A 1 74 ? -25.565 3.703 40.006 1.00 62.72 74 GLN A C 1
ATOM 620 O O . GLN A 1 74 ? -24.768 3.788 39.080 1.00 62.72 74 GLN A O 1
ATOM 625 N N . LEU A 1 75 ? -25.172 3.740 41.284 1.00 66.12 75 LEU A N 1
ATOM 626 C CA . LEU A 1 75 ? -23.763 3.839 41.682 1.00 66.12 75 LEU A CA 1
ATOM 627 C C . LEU A 1 75 ? -22.924 2.658 41.173 1.00 66.12 75 LEU A C 1
ATOM 629 O O . LEU A 1 75 ? -21.832 2.873 40.670 1.00 66.12 75 LEU A O 1
ATOM 633 N N . GLN A 1 76 ? -23.436 1.426 41.259 1.00 68.75 76 GLN A N 1
ATOM 634 C CA . GLN A 1 76 ? -22.736 0.244 40.734 1.00 68.75 76 GLN A CA 1
ATOM 635 C C . GLN A 1 76 ? -22.575 0.293 39.209 1.00 68.75 76 GLN A C 1
ATOM 637 O O . GLN A 1 76 ? -21.548 -0.129 38.687 1.00 68.75 76 GLN A O 1
ATOM 642 N N . LEU A 1 77 ? -23.572 0.828 38.505 1.00 66.94 77 LEU A N 1
ATOM 643 C CA . LEU A 1 77 ? -23.554 0.982 37.052 1.00 66.94 77 LEU A CA 1
ATOM 644 C C . LEU A 1 77 ? -22.542 2.055 36.618 1.00 66.94 77 LEU A C 1
ATOM 646 O O . LEU A 1 77 ? -21.807 1.855 35.652 1.00 66.94 77 LEU A O 1
ATOM 650 N N . TRP A 1 78 ? -22.443 3.152 37.374 1.00 60.41 78 TRP A N 1
ATOM 651 C CA . TRP A 1 78 ? -21.405 4.171 37.197 1.00 60.41 78 TRP A CA 1
ATOM 652 C C . TRP A 1 78 ? -20.004 3.633 37.489 1.00 60.41 78 TRP A C 1
ATOM 654 O O . TRP A 1 78 ? -19.105 3.857 36.682 1.00 60.41 78 TRP A O 1
ATOM 664 N N . ASP A 1 79 ? -19.827 2.886 38.584 1.00 58.41 79 ASP A N 1
ATOM 665 C CA . ASP A 1 79 ? -18.553 2.234 38.919 1.00 58.41 79 ASP A CA 1
ATOM 666 C C . ASP A 1 79 ? -18.113 1.299 37.778 1.00 58.41 79 ASP A C 1
ATOM 668 O O . ASP A 1 79 ? -16.984 1.380 37.300 1.00 58.41 79 ASP A O 1
ATOM 672 N N . PHE A 1 80 ? -19.025 0.460 37.281 1.00 68.69 80 PHE A N 1
ATOM 673 C CA . PHE A 1 80 ? -18.776 -0.435 36.149 1.00 68.69 80 PHE A CA 1
ATOM 674 C C . PHE A 1 80 ? -18.423 0.329 34.865 1.00 68.69 80 PHE A C 1
ATOM 676 O O . PHE A 1 80 ? -17.442 0.000 34.198 1.00 68.69 80 PHE A O 1
ATOM 683 N N . SER A 1 81 ? -19.182 1.381 34.545 1.00 62.12 81 SER A N 1
ATOM 684 C CA . SER A 1 81 ? -18.959 2.201 33.349 1.00 62.12 81 SER A CA 1
ATOM 685 C C . SER A 1 81 ? -17.595 2.885 33.385 1.00 62.12 81 SER A C 1
ATOM 687 O O . SER A 1 81 ? -16.868 2.843 32.399 1.00 62.12 81 SER A O 1
ATOM 689 N N . LEU A 1 82 ? -17.213 3.464 34.527 1.00 65.50 82 LEU A N 1
ATOM 690 C CA . LEU A 1 82 ? -15.919 4.125 34.710 1.00 65.50 82 LEU A CA 1
ATOM 691 C C . LEU A 1 82 ? -14.745 3.147 34.623 1.00 65.50 82 LEU A C 1
ATOM 693 O O . LEU A 1 82 ? -13.692 3.514 34.107 1.00 65.50 82 LEU A O 1
ATOM 697 N N . VAL A 1 83 ? -14.926 1.911 35.096 1.00 63.78 83 VAL A N 1
ATOM 698 C CA . VAL A 1 83 ? -13.911 0.858 34.970 1.00 63.78 83 VAL A CA 1
ATOM 699 C C . VAL A 1 83 ? -13.757 0.415 33.518 1.00 63.78 83 VAL A C 1
ATOM 701 O O . VAL A 1 83 ? -12.631 0.230 33.076 1.00 63.78 83 VAL A O 1
ATOM 704 N N . ILE A 1 84 ? -14.847 0.267 32.761 1.00 71.25 84 ILE A N 1
ATOM 705 C CA . ILE A 1 84 ? -14.818 -0.272 31.390 1.00 71.25 84 ILE A CA 1
ATOM 706 C C . ILE A 1 84 ? -14.442 0.760 30.329 1.00 71.25 84 ILE A C 1
ATOM 708 O O . ILE A 1 84 ? -13.762 0.415 29.360 1.00 71.25 84 ILE A O 1
ATOM 712 N N . LEU A 1 85 ? -14.852 2.017 30.499 1.00 67.62 85 LEU A N 1
ATOM 713 C CA . LEU A 1 85 ? -14.581 3.102 29.556 1.00 67.62 85 LEU A CA 1
ATOM 714 C C . LEU A 1 85 ? -13.114 3.176 29.081 1.00 67.62 85 LEU A C 1
ATOM 716 O O . LEU A 1 85 ? -12.916 3.265 27.870 1.00 67.62 85 LEU A O 1
ATOM 720 N N . PRO A 1 86 ? -12.076 3.107 29.947 1.00 64.62 86 PRO A N 1
ATOM 721 C CA . PRO A 1 86 ? -10.685 3.109 29.488 1.00 64.62 86 PRO A CA 1
ATOM 722 C C . PRO A 1 86 ? -10.340 1.916 28.595 1.00 64.62 86 PRO A C 1
ATOM 724 O O . PRO A 1 86 ? -9.594 2.086 27.637 1.00 64.62 86 PRO A O 1
ATOM 727 N N . PHE A 1 87 ? -10.892 0.728 28.856 1.00 69.94 87 PHE A N 1
ATOM 728 C CA . PHE A 1 87 ? -10.646 -0.449 28.019 1.00 69.94 87 PHE A CA 1
ATOM 729 C C . PHE A 1 87 ? -11.287 -0.287 26.643 1.00 69.94 87 PHE A C 1
ATOM 731 O O . PHE A 1 87 ? -10.630 -0.529 25.634 1.00 69.94 87 PHE A O 1
ATOM 738 N N . ILE A 1 88 ? -12.537 0.189 26.591 1.00 74.31 88 ILE A N 1
ATOM 739 C CA . ILE A 1 88 ? -13.211 0.504 25.323 1.00 74.31 88 ILE A CA 1
ATOM 740 C C . ILE A 1 88 ? -12.425 1.575 24.566 1.00 74.31 88 ILE A C 1
ATOM 742 O O . ILE A 1 88 ? -12.191 1.441 23.369 1.00 74.31 88 ILE A O 1
ATOM 746 N N . TYR A 1 89 ? -11.981 2.619 25.262 1.00 69.56 89 TYR A N 1
ATOM 747 C CA . TYR A 1 89 ? -11.216 3.705 24.668 1.00 69.56 89 TYR A CA 1
ATOM 748 C C . TYR A 1 89 ? -9.895 3.221 24.064 1.00 69.56 89 TYR A C 1
ATOM 750 O O . TYR A 1 89 ? -9.613 3.530 22.908 1.00 69.56 89 TYR A O 1
ATOM 758 N N . VAL A 1 90 ? -9.111 2.429 24.804 1.00 71.69 90 VAL A N 1
ATOM 759 C CA . VAL A 1 90 ? -7.863 1.841 24.296 1.00 71.69 90 VAL A CA 1
ATOM 760 C C . VAL A 1 90 ? -8.149 0.936 23.100 1.00 71.69 90 VAL A C 1
ATOM 762 O O . VAL A 1 90 ? -7.479 1.068 22.081 1.00 71.69 90 VAL A O 1
ATOM 765 N N . LEU A 1 91 ? -9.178 0.084 23.168 1.00 74.50 91 LEU A N 1
ATOM 766 C CA . LEU A 1 91 ? -9.567 -0.783 22.052 1.00 74.50 91 LEU A CA 1
ATOM 767 C C . LEU A 1 91 ? -9.942 0.018 20.800 1.00 74.50 91 LEU A C 1
ATOM 769 O O . LEU A 1 91 ? -9.465 -0.307 19.716 1.00 74.50 91 LEU A O 1
ATOM 773 N N . LEU A 1 92 ? -10.743 1.078 20.932 1.00 76.50 92 LEU A N 1
ATOM 774 C CA . LEU A 1 92 ? -11.143 1.936 19.813 1.00 76.50 92 LEU A CA 1
ATOM 775 C C . LEU A 1 92 ? -9.968 2.748 19.257 1.00 76.50 92 LEU A C 1
ATOM 777 O O . LEU A 1 92 ? -9.834 2.870 18.041 1.00 76.50 92 LEU A O 1
ATOM 781 N N . ALA A 1 93 ? -9.103 3.281 20.122 1.00 72.06 93 ALA A N 1
ATOM 782 C CA . ALA A 1 93 ? -7.915 4.027 19.716 1.00 72.06 93 ALA A CA 1
ATOM 783 C C . ALA A 1 93 ? -6.911 3.121 18.986 1.00 72.06 93 ALA A C 1
ATOM 785 O O . ALA A 1 93 ? -6.436 3.473 17.906 1.00 72.06 93 ALA A O 1
ATOM 786 N N . SER A 1 94 ? -6.640 1.928 19.523 1.00 71.69 94 SER A N 1
ATOM 787 C CA . SER A 1 94 ? -5.823 0.906 18.865 1.00 71.69 94 SER A CA 1
ATOM 788 C C . SER A 1 94 ? -6.454 0.446 17.555 1.00 71.69 94 SER A C 1
ATOM 790 O O . SER A 1 94 ? -5.756 0.371 16.549 1.00 71.69 94 SER A O 1
ATOM 792 N N . TRP A 1 95 ? -7.768 0.204 17.522 1.00 75.50 95 TRP A N 1
ATOM 793 C CA . TRP A 1 95 ? -8.491 -0.136 16.295 1.00 75.50 95 TRP A CA 1
ATOM 794 C C . TRP A 1 95 ? -8.354 0.955 15.232 1.00 75.50 95 TRP A C 1
ATOM 796 O O . TRP A 1 95 ? -8.043 0.648 14.086 1.00 75.50 95 TRP A O 1
ATOM 806 N N . TYR A 1 96 ? -8.529 2.224 15.607 1.00 74.44 96 TYR A N 1
ATOM 807 C CA . TYR A 1 96 ? -8.423 3.356 14.692 1.00 74.44 96 TYR A CA 1
ATOM 808 C C . TYR A 1 96 ? -6.997 3.514 14.154 1.00 74.44 96 TYR A C 1
ATOM 810 O O . TYR A 1 96 ? -6.805 3.604 12.943 1.00 74.44 96 TYR A O 1
ATOM 818 N N . VAL A 1 97 ? -5.980 3.513 15.021 1.00 72.38 97 VAL A N 1
ATOM 819 C CA . VAL A 1 97 ? -4.592 3.774 14.600 1.00 72.38 97 VAL A CA 1
ATOM 820 C C . VAL A 1 97 ? -3.947 2.572 13.908 1.00 72.38 97 VAL A C 1
ATOM 822 O O . VAL A 1 97 ? -3.145 2.748 12.989 1.00 72.38 97 VAL A O 1
ATOM 825 N N . TRP A 1 98 ? -4.280 1.349 14.321 1.00 69.56 98 TRP A N 1
ATOM 826 C CA . TRP A 1 98 ? -3.670 0.124 13.796 1.00 69.56 98 TRP A CA 1
ATOM 827 C C . TRP A 1 98 ? -4.530 -0.621 12.785 1.00 69.56 98 TRP A C 1
ATOM 829 O O . TRP A 1 98 ? -4.147 -1.720 12.387 1.00 69.56 98 TRP A O 1
ATOM 839 N N . ARG A 1 99 ? -5.649 -0.043 12.326 1.00 67.00 99 ARG A N 1
ATOM 840 C CA . ARG A 1 99 ? -6.435 -0.608 11.224 1.00 67.00 99 ARG A CA 1
ATOM 841 C C . ARG A 1 99 ? -5.496 -0.906 10.045 1.00 67.00 99 ARG A C 1
ATOM 843 O O . ARG A 1 99 ? -4.918 0.037 9.496 1.00 67.00 99 ARG A O 1
ATOM 850 N N . PRO A 1 100 ? -5.288 -2.177 9.661 1.00 60.78 100 PRO A N 1
ATOM 851 C CA . PRO A 1 100 ? -4.417 -2.486 8.540 1.00 60.78 100 PRO A CA 1
ATOM 852 C C . PRO A 1 100 ? -5.111 -2.022 7.262 1.00 60.78 100 PRO A C 1
ATOM 854 O O . PRO A 1 100 ? -6.219 -2.463 6.959 1.00 60.78 100 PRO A O 1
ATOM 857 N N . TYR A 1 101 ? -4.474 -1.130 6.508 1.00 68.81 101 TYR A N 1
ATOM 858 C CA . TYR A 1 101 ? -4.942 -0.761 5.176 1.00 68.81 101 TYR A CA 1
ATOM 859 C C . TYR A 1 101 ? -4.428 -1.787 4.175 1.00 68.81 101 TYR A C 1
ATOM 861 O O . TYR A 1 101 ? -3.449 -1.554 3.470 1.00 68.81 101 TYR A O 1
ATOM 869 N N . LYS A 1 102 ? -5.076 -2.955 4.159 1.00 78.12 102 LYS A N 1
ATOM 870 C CA . LYS A 1 102 ? -4.845 -3.948 3.113 1.00 78.12 102 LYS A CA 1
ATOM 871 C C . LYS A 1 102 ? -5.486 -3.465 1.822 1.00 78.12 102 LYS A C 1
ATOM 873 O O . LYS A 1 102 ? -6.542 -2.820 1.844 1.00 78.12 102 LYS A O 1
ATOM 878 N N . GLN A 1 103 ? -4.851 -3.779 0.708 1.00 84.38 103 GLN A N 1
ATOM 879 C CA . GLN A 1 103 ? -5.396 -3.470 -0.601 1.00 84.38 103 GLN A CA 1
ATOM 880 C C . GLN A 1 103 ? -5.227 -4.653 -1.541 1.00 84.38 103 GLN A C 1
ATOM 882 O O . GLN A 1 103 ? -4.208 -5.336 -1.534 1.00 84.38 103 GLN A O 1
ATOM 887 N N . THR A 1 104 ? -6.268 -4.876 -2.325 1.00 89.62 104 THR A N 1
ATOM 888 C CA . THR A 1 104 ? -6.408 -5.917 -3.325 1.00 89.62 104 THR A CA 1
ATOM 889 C C . THR A 1 104 ? -6.518 -5.225 -4.674 1.00 89.62 104 THR A C 1
ATOM 891 O O . THR A 1 104 ? -7.524 -4.574 -4.966 1.00 89.62 104 THR A O 1
ATOM 894 N N . ILE A 1 105 ? -5.467 -5.341 -5.473 1.00 91.81 105 ILE A N 1
ATOM 895 C CA . ILE A 1 105 ? -5.409 -4.858 -6.845 1.00 91.81 105 ILE A CA 1
ATOM 896 C C . ILE A 1 105 ? -5.843 -5.999 -7.753 1.00 91.81 105 ILE A C 1
ATOM 898 O O . ILE A 1 105 ? -5.290 -7.093 -7.686 1.00 91.81 105 ILE A O 1
ATOM 902 N N . ILE A 1 106 ? -6.828 -5.736 -8.600 1.00 94.62 106 ILE A N 1
ATOM 903 C CA . ILE A 1 106 ? -7.279 -6.673 -9.624 1.00 94.62 106 ILE A CA 1
ATOM 904 C C . ILE A 1 106 ? -6.846 -6.110 -10.971 1.00 94.62 106 ILE A C 1
ATOM 906 O O . ILE A 1 106 ? -7.266 -5.012 -11.341 1.00 94.62 106 ILE A O 1
ATOM 910 N N . LEU A 1 107 ? -5.991 -6.849 -11.664 1.00 96.00 107 LEU A N 1
ATOM 911 C CA . LEU A 1 107 ? -5.472 -6.512 -12.980 1.00 96.00 107 LEU A CA 1
ATOM 912 C C . LEU A 1 107 ? -6.274 -7.220 -14.082 1.00 96.00 107 LEU A C 1
ATOM 914 O O . LEU A 1 107 ? -6.800 -8.311 -13.838 1.00 96.00 107 LEU A O 1
ATOM 918 N N . PRO A 1 108 ? -6.324 -6.654 -15.300 1.00 94.88 108 PRO A N 1
ATOM 919 C CA . PRO A 1 108 ? -6.829 -7.363 -16.472 1.00 94.88 108 PRO A CA 1
ATOM 920 C C . PRO A 1 108 ? -6.073 -8.676 -16.694 1.00 94.88 108 PRO A C 1
ATOM 922 O O . PRO A 1 108 ? -4.894 -8.780 -16.339 1.00 94.88 108 PRO A O 1
ATOM 925 N N . GLN A 1 109 ? -6.725 -9.671 -17.295 1.00 91.75 109 GLN A N 1
ATOM 926 C CA . GLN A 1 109 ? -6.116 -10.985 -17.515 1.00 91.75 109 GLN A CA 1
ATOM 927 C C . GLN A 1 109 ? -4.753 -10.885 -18.222 1.00 91.75 109 GLN A C 1
ATOM 929 O O . GLN A 1 109 ? -4.639 -10.261 -19.276 1.00 91.75 109 GLN A O 1
ATOM 934 N N . ASN A 1 110 ? -3.729 -11.540 -17.660 1.00 89.06 110 ASN A N 1
ATOM 935 C CA . ASN A 1 110 ? -2.364 -11.593 -18.202 1.00 89.06 110 ASN A CA 1
ATOM 936 C C . ASN A 1 110 ? -1.713 -10.214 -18.436 1.00 89.06 110 ASN A C 1
ATOM 938 O O . ASN A 1 110 ? -0.790 -10.099 -19.241 1.00 89.06 110 ASN A O 1
ATOM 942 N N . TYR A 1 111 ? -2.184 -9.166 -17.755 1.00 94.56 111 TYR A N 1
ATOM 943 C CA . TYR A 1 111 ? -1.607 -7.832 -17.872 1.00 94.56 111 TYR A CA 1
ATOM 944 C C . TYR A 1 111 ? -0.129 -7.832 -17.447 1.00 94.56 111 TYR A C 1
ATOM 946 O O . TYR A 1 111 ? 0.208 -8.214 -16.321 1.00 94.56 111 TYR A O 1
ATOM 954 N N . GLU A 1 112 ? 0.731 -7.364 -18.351 1.00 94.19 112 GLU A N 1
ATOM 955 C CA . GLU A 1 112 ? 2.120 -6.982 -18.102 1.00 94.19 112 GLU A CA 1
ATOM 956 C C . GLU A 1 112 ? 2.273 -5.521 -18.527 1.00 94.19 112 GLU A C 1
ATOM 958 O O . GLU A 1 112 ? 1.960 -5.164 -19.662 1.00 94.19 112 GLU A O 1
ATOM 963 N N . GLY A 1 113 ? 2.732 -4.662 -17.623 1.00 96.12 113 GLY A N 1
ATOM 964 C CA . GLY A 1 113 ? 2.825 -3.237 -17.902 1.00 96.12 113 GLY A CA 1
ATOM 965 C C . GLY A 1 113 ? 2.931 -2.367 -16.661 1.00 96.12 113 GLY A C 1
ATOM 966 O O . GLY A 1 113 ? 3.075 -2.837 -15.530 1.00 96.12 113 GLY A O 1
ATOM 967 N N . ILE A 1 114 ? 2.859 -1.059 -16.890 1.00 96.75 114 ILE A N 1
ATOM 968 C CA . ILE A 1 114 ? 2.855 -0.050 -15.831 1.00 96.75 114 ILE A CA 1
ATOM 969 C C . ILE A 1 114 ? 1.475 -0.041 -15.179 1.00 96.75 114 ILE A C 1
ATOM 971 O O . ILE A 1 114 ? 0.459 -0.072 -15.867 1.00 96.75 114 ILE A O 1
ATOM 975 N N . VAL A 1 115 ? 1.442 0.008 -13.853 1.00 95.44 115 VAL A N 1
ATOM 976 C CA . VAL A 1 115 ? 0.235 0.163 -13.048 1.00 95.44 115 VAL A CA 1
ATOM 977 C C . VAL A 1 115 ? 0.347 1.453 -12.247 1.00 95.44 115 VAL A C 1
ATOM 979 O O . VAL A 1 115 ? 1.277 1.621 -11.458 1.00 95.44 115 VAL A O 1
ATOM 982 N N . ALA A 1 116 ? -0.611 2.359 -12.435 1.00 93.94 116 ALA A N 1
ATOM 983 C CA . ALA A 1 116 ? -0.686 3.642 -11.750 1.00 93.94 116 ALA A CA 1
ATOM 984 C C . ALA A 1 116 ? -2.036 3.812 -11.045 1.00 93.94 116 ALA A C 1
ATOM 986 O O . ALA A 1 116 ? -3.092 3.870 -11.678 1.00 93.94 116 ALA A O 1
ATOM 987 N N . ILE A 1 117 ? -2.003 3.938 -9.720 1.00 91.62 117 ILE A N 1
ATOM 988 C CA . ILE A 1 117 ? -3.196 4.070 -8.880 1.00 91.62 117 ILE A CA 1
ATOM 989 C C . ILE A 1 117 ? -3.251 5.475 -8.290 1.00 91.62 117 ILE A C 1
ATOM 991 O O . ILE A 1 117 ? -2.416 5.848 -7.466 1.00 91.62 117 ILE A O 1
ATOM 995 N N . GLN A 1 118 ? -4.265 6.235 -8.699 1.00 91.00 118 GLN A N 1
ATOM 996 C CA . GLN A 1 118 ? -4.582 7.572 -8.206 1.00 91.00 118 GLN A CA 1
ATOM 997 C C . GLN A 1 118 ? -5.661 7.493 -7.126 1.00 91.00 118 GLN A C 1
ATOM 999 O O . GLN A 1 118 ? -6.784 7.055 -7.393 1.00 91.00 118 GLN A O 1
ATOM 1004 N N . TYR A 1 119 ? -5.332 7.963 -5.929 1.00 87.69 119 TYR A N 1
ATOM 1005 C CA . TYR A 1 119 ? -6.243 8.004 -4.787 1.00 87.69 119 TYR A CA 1
ATOM 1006 C C . TYR A 1 119 ? -6.930 9.372 -4.652 1.00 87.69 119 TYR A C 1
ATOM 1008 O O . TYR A 1 119 ? -6.510 10.345 -5.280 1.00 87.69 119 TYR A O 1
ATOM 1016 N N . ASP A 1 120 ? -7.993 9.426 -3.840 1.00 86.38 120 ASP A N 1
ATOM 1017 C CA . ASP A 1 120 ? -8.809 10.625 -3.571 1.00 86.38 120 ASP A CA 1
ATOM 1018 C C . ASP A 1 120 ? -9.274 11.365 -4.841 1.00 86.38 120 ASP A C 1
ATOM 1020 O O . ASP A 1 120 ? -9.171 12.582 -4.979 1.00 86.38 120 ASP A O 1
ATOM 1024 N N . ARG A 1 121 ? -9.785 10.606 -5.817 1.00 87.25 121 ARG A N 1
ATOM 1025 C CA . ARG A 1 121 ? -10.365 11.151 -7.053 1.00 87.25 121 ARG A CA 1
ATOM 1026 C C . ARG A 1 121 ? -11.882 11.066 -6.996 1.00 87.25 121 ARG A C 1
ATOM 1028 O O . ARG A 1 121 ? -12.434 9.969 -6.975 1.00 87.25 121 ARG A O 1
ATOM 1035 N N . SER A 1 122 ? -12.562 12.212 -7.045 1.00 86.25 122 SER A N 1
ATOM 1036 C CA . SER A 1 122 ? -14.033 12.300 -7.039 1.00 86.25 122 SER A CA 1
ATOM 1037 C C . SER A 1 122 ? -14.680 11.522 -8.191 1.00 86.25 122 SER A C 1
ATOM 1039 O O . SER A 1 122 ? -15.689 10.848 -7.996 1.00 86.25 122 SER A O 1
ATOM 1041 N N . ASN A 1 123 ? -14.050 11.533 -9.368 1.00 88.69 123 ASN A N 1
ATOM 1042 C CA . ASN A 1 123 ? -14.443 10.755 -10.546 1.00 88.69 123 ASN A CA 1
ATOM 1043 C C . ASN A 1 123 ? -13.853 9.329 -10.588 1.00 88.69 123 ASN A C 1
ATOM 1045 O O . ASN A 1 123 ? -13.869 8.688 -11.637 1.00 88.69 123 ASN A O 1
ATOM 1049 N N . GLY A 1 124 ? -13.285 8.846 -9.482 1.00 88.19 124 GLY A N 1
ATOM 1050 C CA . GLY A 1 124 ? -12.741 7.498 -9.361 1.00 88.19 124 GLY A CA 1
ATOM 1051 C C . GLY A 1 124 ? -13.791 6.442 -9.014 1.00 88.19 124 GLY A C 1
ATOM 1052 O O . GLY A 1 124 ? -14.957 6.728 -8.748 1.00 88.19 124 GLY A O 1
ATOM 1053 N N . GLN A 1 125 ? -13.346 5.189 -8.970 1.00 92.25 125 GLN A N 1
ATOM 1054 C CA . GLN A 1 125 ? -14.134 4.059 -8.490 1.00 92.25 125 GLN A CA 1
ATOM 1055 C C . GLN A 1 125 ? -14.584 4.291 -7.044 1.00 92.25 125 GLN A C 1
ATOM 1057 O O . GLN A 1 125 ? -13.775 4.683 -6.196 1.00 92.25 125 GLN A O 1
ATOM 1062 N N . LYS A 1 126 ? -15.865 4.004 -6.771 1.00 89.56 126 LYS A N 1
ATOM 1063 C CA . LYS A 1 126 ? -16.440 4.041 -5.420 1.00 89.56 126 LYS A CA 1
ATOM 1064 C C . LYS A 1 126 ? -15.698 3.089 -4.486 1.00 89.56 126 LYS A C 1
ATOM 1066 O O . LYS A 1 126 ? -15.274 2.011 -4.903 1.00 89.56 126 LYS A O 1
ATOM 1071 N N . GLU A 1 127 ? -15.604 3.473 -3.219 1.00 84.94 127 GLU A N 1
ATOM 1072 C CA . GLU A 1 127 ? -14.981 2.659 -2.181 1.00 84.94 127 GLU A CA 1
ATOM 1073 C C . GLU A 1 127 ? -15.665 1.286 -2.058 1.00 84.94 127 GLU A C 1
ATOM 1075 O O . GLU A 1 127 ? -16.839 1.189 -1.699 1.00 84.94 127 GLU A O 1
ATOM 1080 N N . LYS A 1 128 ? -14.929 0.210 -2.356 1.00 86.75 128 LYS A N 1
ATOM 1081 C CA . LYS A 1 128 ? -15.370 -1.180 -2.175 1.00 86.75 128 LYS A CA 1
ATOM 1082 C C . LYS A 1 128 ? -14.409 -1.941 -1.274 1.00 86.75 128 LYS A C 1
ATOM 1084 O O . LYS A 1 128 ? -13.210 -1.990 -1.537 1.00 86.75 128 LYS A O 1
ATOM 1089 N N . TRP A 1 129 ? -14.946 -2.570 -0.240 1.00 83.12 129 TRP A N 1
ATOM 1090 C CA . TRP A 1 129 ? -14.183 -3.365 0.717 1.00 83.12 129 TRP A CA 1
ATOM 1091 C C . TRP A 1 129 ? -14.528 -4.846 0.565 1.00 83.12 129 TRP A C 1
ATOM 1093 O O . TRP A 1 129 ? -15.672 -5.183 0.266 1.00 83.12 129 TRP A O 1
ATOM 1103 N N . THR A 1 130 ? -13.552 -5.722 0.791 1.00 81.06 130 THR A N 1
ATOM 1104 C CA . THR A 1 130 ? -13.755 -7.170 0.914 1.00 81.06 130 THR A CA 1
ATOM 1105 C C . THR A 1 130 ? -13.256 -7.678 2.256 1.00 81.06 130 THR A C 1
ATOM 1107 O O . THR A 1 130 ? -12.208 -7.247 2.745 1.00 81.06 130 THR A O 1
ATOM 1110 N N . GLY A 1 131 ? -14.015 -8.610 2.833 1.00 70.25 131 GLY A N 1
ATOM 1111 C CA . GLY A 1 131 ? -13.707 -9.255 4.101 1.00 70.25 131 GLY A CA 1
ATOM 1112 C C . GLY A 1 131 ? -13.694 -8.317 5.310 1.00 70.25 131 GLY A C 1
ATOM 1113 O O . GLY A 1 131 ? -13.953 -7.116 5.227 1.00 70.25 131 GLY A O 1
ATOM 1114 N N . GLY A 1 132 ? -13.353 -8.906 6.455 1.00 66.06 132 GLY A N 1
ATOM 1115 C CA . GLY A 1 132 ? -13.184 -8.209 7.725 1.00 66.06 132 GLY A CA 1
ATOM 1116 C C . GLY A 1 132 ? -14.479 -7.958 8.500 1.00 66.06 132 GLY A C 1
ATOM 1117 O O . GLY A 1 132 ? -15.563 -7.816 7.943 1.00 66.06 132 GLY A O 1
ATOM 1118 N N . PHE A 1 133 ? -14.349 -7.875 9.822 1.00 56.50 133 PHE A N 1
ATOM 1119 C CA . PHE A 1 133 ? -15.423 -7.484 10.736 1.00 56.50 133 PHE A CA 1
ATOM 1120 C C . PHE A 1 133 ? -15.089 -6.102 11.296 1.00 56.50 133 PHE A C 1
ATOM 1122 O O . PHE A 1 133 ? -13.968 -5.873 11.757 1.00 56.50 133 PHE A O 1
ATOM 1129 N N . LEU A 1 134 ? -16.019 -5.145 11.186 1.00 59.06 134 LEU A N 1
ATOM 1130 C CA . LEU A 1 134 ? -15.788 -3.738 11.558 1.00 59.06 134 LEU A CA 1
ATOM 1131 C C . LEU A 1 134 ? -14.528 -3.140 10.881 1.00 59.06 134 LEU A C 1
ATOM 1133 O O . LEU A 1 134 ? -13.835 -2.283 11.424 1.00 59.06 134 LEU A O 1
ATOM 1137 N N . GLY A 1 135 ? -14.190 -3.613 9.678 1.00 57.03 135 GLY A N 1
ATOM 1138 C CA . GLY A 1 135 ? -13.015 -3.204 8.900 1.00 57.03 135 GLY A CA 1
ATOM 1139 C C . GLY A 1 135 ? -11.646 -3.572 9.486 1.00 57.03 135 GLY A C 1
ATOM 1140 O O . GLY A 1 135 ? -10.634 -3.081 8.992 1.00 57.03 135 GLY A O 1
ATOM 1141 N N . ILE A 1 136 ? -11.587 -4.446 10.496 1.00 60.06 136 ILE A N 1
ATOM 1142 C CA . ILE A 1 136 ? -10.355 -5.170 10.837 1.00 60.06 136 ILE A CA 1
ATOM 1143 C C . ILE A 1 136 ? -10.195 -6.306 9.829 1.00 60.06 136 ILE A C 1
ATOM 1145 O O . ILE A 1 136 ? -11.111 -7.104 9.647 1.00 60.06 136 ILE A O 1
ATOM 1149 N N . GLY A 1 137 ? -9.039 -6.378 9.167 1.00 63.66 137 GLY A N 1
ATOM 1150 C CA . GLY A 1 137 ? -8.757 -7.414 8.167 1.00 63.66 137 GLY A CA 1
ATOM 1151 C C . GLY A 1 137 ? -9.471 -7.217 6.826 1.00 63.66 137 GLY A C 1
ATOM 1152 O O . GLY A 1 137 ? -9.278 -8.039 5.935 1.00 63.66 137 GLY A O 1
ATOM 1153 N N . ALA A 1 138 ? -10.242 -6.136 6.673 1.00 74.25 138 ALA A N 1
ATOM 1154 C CA . ALA A 1 138 ? -10.827 -5.751 5.398 1.00 74.25 138 ALA A CA 1
ATOM 1155 C C . ALA A 1 138 ? -9.738 -5.282 4.425 1.00 74.25 138 ALA A C 1
ATOM 1157 O O . ALA A 1 138 ? -8.761 -4.645 4.826 1.00 74.25 138 ALA A O 1
ATOM 1158 N N . SER A 1 139 ? -9.932 -5.576 3.145 1.00 80.50 139 SER A N 1
ATOM 1159 C CA . SER A 1 139 ? -9.071 -5.123 2.059 1.00 80.50 139 SER A CA 1
ATOM 1160 C C . SER A 1 139 ? -9.848 -4.227 1.107 1.00 80.50 139 SER A C 1
ATOM 1162 O O . SER A 1 139 ? -11.004 -4.501 0.783 1.00 80.50 139 SER A O 1
ATOM 1164 N N . ARG A 1 140 ? -9.225 -3.139 0.660 1.00 85.19 140 ARG A N 1
ATOM 1165 C CA . ARG A 1 140 ? -9.775 -2.269 -0.386 1.00 85.19 140 ARG A CA 1
ATOM 1166 C C . ARG A 1 140 ? -9.669 -2.975 -1.725 1.00 85.19 140 ARG A C 1
ATOM 1168 O O . ARG A 1 140 ? -8.591 -3.447 -2.058 1.00 85.19 140 ARG A O 1
ATOM 1175 N N . ILE A 1 141 ? -10.736 -3.004 -2.509 1.00 90.19 141 ILE A N 1
ATOM 1176 C CA . ILE A 1 141 ? -10.683 -3.531 -3.872 1.00 90.19 141 ILE A CA 1
ATOM 1177 C C . ILE A 1 141 ? -10.451 -2.372 -4.836 1.00 90.19 141 ILE A C 1
ATOM 1179 O O . ILE A 1 141 ? -11.245 -1.432 -4.880 1.00 90.19 141 ILE A O 1
ATOM 1183 N N . ILE A 1 142 ? -9.385 -2.463 -5.627 1.00 92.06 142 ILE A N 1
ATOM 1184 C CA . ILE A 1 142 ? -9.059 -1.517 -6.693 1.00 92.06 142 ILE A CA 1
ATOM 1185 C C . ILE A 1 142 ? -8.928 -2.319 -7.984 1.00 92.06 142 ILE A C 1
ATOM 1187 O O . ILE A 1 142 ? -8.054 -3.174 -8.093 1.00 92.06 142 ILE A O 1
ATOM 1191 N N . LYS A 1 143 ? -9.803 -2.059 -8.957 1.00 94.81 143 LYS A N 1
ATOM 1192 C CA . LYS A 1 143 ? -9.690 -2.666 -10.287 1.00 94.81 143 LYS A CA 1
ATOM 1193 C C . LYS A 1 143 ? -8.874 -1.749 -11.184 1.00 94.81 143 LYS A C 1
ATOM 1195 O O . LYS A 1 143 ? -9.136 -0.550 -11.224 1.00 94.81 143 LYS A O 1
ATOM 1200 N N . VAL A 1 144 ? -7.890 -2.290 -11.874 1.00 95.38 144 VAL A N 1
ATOM 1201 C CA . VAL A 1 144 ? -7.083 -1.550 -12.845 1.00 95.38 144 VAL A CA 1
ATOM 1202 C C . VAL A 1 144 ? -7.680 -1.786 -14.222 1.00 95.38 144 VAL A C 1
ATOM 1204 O O . VAL A 1 144 ? -8.097 -2.900 -14.530 1.00 95.38 144 VAL A O 1
ATOM 1207 N N . ASP A 1 145 ? -7.789 -0.730 -15.021 1.00 92.62 145 ASP A N 1
ATOM 1208 C CA . ASP A 1 145 ? -8.258 -0.865 -16.395 1.00 92.62 145 ASP A CA 1
ATOM 1209 C C . ASP A 1 145 ? -7.155 -1.413 -17.321 1.00 92.62 145 ASP A C 1
ATOM 1211 O O . ASP A 1 145 ? -6.007 -1.618 -16.926 1.00 92.62 145 ASP A O 1
ATOM 1215 N N . THR A 1 146 ? -7.497 -1.645 -18.587 1.00 91.69 146 THR A N 1
ATOM 1216 C CA . THR A 1 146 ? -6.564 -2.158 -19.603 1.00 91.69 146 THR A CA 1
ATOM 1217 C C . THR A 1 146 ? -5.426 -1.196 -19.942 1.00 91.69 146 THR A C 1
ATOM 1219 O O . THR A 1 146 ? -4.465 -1.610 -20.581 1.00 91.69 146 THR A O 1
ATOM 1222 N N . THR A 1 147 ? -5.511 0.074 -19.533 1.00 91.56 147 THR A N 1
ATOM 1223 C CA . THR A 1 147 ? -4.428 1.057 -19.700 1.00 91.56 147 THR A CA 1
ATOM 1224 C C . THR A 1 147 ? -3.425 1.017 -18.550 1.00 91.56 147 THR A C 1
ATOM 1226 O O . THR A 1 147 ? -2.439 1.750 -18.574 1.00 91.56 147 THR A O 1
ATOM 1229 N N . GLY A 1 148 ? -3.674 0.192 -17.528 1.00 92.88 148 GLY A N 1
ATOM 1230 C CA . GLY A 1 148 ? -2.853 0.152 -16.325 1.00 92.88 148 GLY A CA 1
ATOM 1231 C C . GLY A 1 148 ? -3.178 1.257 -15.330 1.00 92.88 148 GLY A C 1
ATOM 1232 O O . GLY A 1 148 ? -2.443 1.442 -14.361 1.00 92.88 148 GLY A O 1
ATOM 1233 N N . ILE A 1 149 ? -4.258 2.014 -15.526 1.00 93.81 149 ILE A N 1
ATOM 1234 C CA . ILE A 1 149 ? -4.603 3.136 -14.656 1.00 93.81 149 ILE A CA 1
ATOM 1235 C C . ILE A 1 149 ? -5.802 2.756 -13.787 1.00 93.81 149 ILE A C 1
ATOM 1237 O O . ILE A 1 149 ? -6.786 2.168 -14.227 1.00 93.81 149 ILE A O 1
ATOM 1241 N N . ALA A 1 150 ? -5.742 3.119 -12.509 1.00 94.06 150 ALA A N 1
ATOM 1242 C CA . ALA A 1 150 ? -6.896 3.090 -11.626 1.00 94.06 150 ALA A CA 1
ATOM 1243 C C . ALA A 1 150 ? -7.065 4.448 -10.952 1.00 94.06 150 ALA A C 1
ATOM 1245 O O . ALA A 1 150 ? -6.124 5.017 -10.402 1.00 94.06 150 ALA A O 1
ATOM 1246 N N . LYS A 1 151 ? -8.293 4.964 -10.959 1.00 93.00 151 LYS A N 1
ATOM 1247 C CA . LYS A 1 151 ? -8.703 6.113 -10.146 1.00 93.00 151 LYS A CA 1
ATOM 1248 C C . LYS A 1 151 ? -9.641 5.609 -9.070 1.00 93.00 151 LYS A C 1
ATOM 1250 O O . LYS A 1 151 ? -10.588 4.888 -9.385 1.00 93.00 151 LYS A O 1
ATOM 1255 N N . THR A 1 152 ? -9.427 6.007 -7.826 1.00 90.12 152 THR A N 1
ATOM 1256 C CA . THR A 1 152 ? -10.288 5.608 -6.714 1.00 90.12 152 THR A CA 1
ATOM 1257 C C . THR A 1 152 ? -10.661 6.787 -5.828 1.00 90.12 152 THR A C 1
ATOM 1259 O O . THR A 1 152 ? -9.864 7.696 -5.608 1.00 90.12 152 THR A O 1
ATOM 1262 N N . GLN A 1 153 ? -11.889 6.747 -5.309 1.00 89.12 153 GLN A N 1
ATOM 1263 C CA . GLN A 1 153 ? -12.377 7.660 -4.278 1.00 89.12 153 GLN A CA 1
ATOM 1264 C C . GLN A 1 153 ? -11.769 7.366 -2.901 1.00 89.12 153 GLN A C 1
ATOM 1266 O O . GLN A 1 153 ? -11.921 8.186 -2.000 1.00 89.12 153 GLN A O 1
ATOM 1271 N N . PHE A 1 154 ? -11.069 6.232 -2.739 1.00 84.00 154 PHE A N 1
ATOM 1272 C CA . PHE A 1 154 ? -10.437 5.874 -1.476 1.00 84.00 154 PHE A CA 1
ATOM 1273 C C . PHE A 1 154 ? -9.510 6.977 -0.987 1.00 84.00 154 PHE A C 1
ATOM 1275 O O . PHE A 1 154 ? -8.504 7.296 -1.629 1.00 84.00 154 PHE A O 1
ATOM 1282 N N . LYS A 1 155 ? -9.821 7.491 0.201 1.00 78.38 155 LYS A N 1
ATOM 1283 C CA . LYS A 1 155 ? -8.962 8.444 0.895 1.00 78.38 155 LYS A CA 1
ATOM 1284 C C . LYS A 1 155 ? -7.948 7.708 1.746 1.00 78.38 155 LYS A C 1
ATOM 1286 O O . LYS A 1 155 ? -8.272 6.804 2.526 1.00 78.38 155 LYS A O 1
ATOM 1291 N N . PHE A 1 156 ? -6.688 8.092 1.594 1.00 69.94 156 PHE A N 1
ATOM 1292 C CA . PHE A 1 156 ? -5.642 7.568 2.448 1.00 69.94 156 PHE A CA 1
ATOM 1293 C C . PHE A 1 156 ? -5.563 8.411 3.721 1.00 69.94 156 PHE A C 1
ATOM 1295 O O . PHE A 1 156 ? -5.080 9.540 3.709 1.00 69.94 156 PHE A O 1
ATOM 1302 N N . HIS A 1 157 ? -6.036 7.861 4.835 1.00 64.75 157 HIS A N 1
ATOM 1303 C CA . HIS A 1 157 ? -5.912 8.517 6.126 1.00 64.75 157 HIS A CA 1
ATOM 1304 C C . HIS A 1 157 ? -4.625 8.057 6.808 1.00 64.75 157 HIS A C 1
ATOM 1306 O O . HIS A 1 157 ? -4.464 6.881 7.133 1.00 64.75 157 HIS A O 1
ATOM 1312 N N . ASN A 1 158 ? -3.703 8.993 7.038 1.00 65.25 158 ASN A N 1
ATOM 1313 C CA . ASN A 1 158 ? -2.599 8.780 7.966 1.00 65.25 158 ASN A CA 1
ATOM 1314 C C . ASN A 1 158 ? -3.170 8.805 9.388 1.00 65.25 158 ASN A C 1
ATOM 1316 O O . ASN A 1 158 ? -3.169 9.849 10.044 1.00 65.25 158 ASN A O 1
ATOM 1320 N N . ASN A 1 159 ? -3.745 7.679 9.819 1.00 69.25 159 ASN A N 1
ATOM 1321 C CA . ASN A 1 159 ? -4.429 7.608 11.102 1.00 69.25 159 ASN A CA 1
ATOM 1322 C C . ASN A 1 159 ? -3.428 7.903 12.209 1.00 69.25 159 ASN A C 1
ATOM 1324 O O . ASN A 1 159 ? -2.499 7.141 12.481 1.00 69.25 159 ASN A O 1
ATOM 1328 N N . ALA A 1 160 ? -3.637 9.034 12.857 1.00 69.50 160 ALA A N 1
ATOM 1329 C CA . ALA A 1 160 ? -2.879 9.450 14.006 1.00 69.50 160 ALA A CA 1
ATOM 1330 C C . ALA A 1 160 ? -3.853 9.966 15.048 1.00 69.50 160 ALA A C 1
ATOM 1332 O O . ALA A 1 160 ? -4.886 10.556 14.728 1.00 69.50 160 ALA A O 1
ATOM 1333 N N . ILE A 1 161 ? -3.492 9.758 16.304 1.00 67.12 161 ILE A N 1
ATOM 1334 C CA . ILE A 1 161 ? -4.108 10.439 17.424 1.00 67.12 161 ILE A CA 1
ATOM 1335 C C . ILE A 1 161 ? -3.000 11.307 18.029 1.00 67.12 161 ILE A C 1
ATOM 1337 O O . ILE A 1 161 ? -2.265 10.846 18.905 1.00 67.12 161 ILE A O 1
ATOM 1341 N N . PRO A 1 162 ? -2.824 12.556 17.542 1.00 55.62 162 PRO A N 1
ATOM 1342 C CA . PRO A 1 162 ? -1.655 13.377 17.864 1.00 55.62 162 PRO A CA 1
ATOM 1343 C C . PRO A 1 162 ? -1.471 13.620 19.361 1.00 55.62 162 PRO A C 1
ATOM 1345 O O . PRO A 1 162 ? -0.345 13.682 19.845 1.00 55.62 162 PRO A O 1
ATOM 1348 N N . PHE A 1 163 ? -2.568 13.722 20.118 1.00 58.41 163 PHE A N 1
ATOM 1349 C CA . PHE A 1 163 ? -2.498 13.915 21.565 1.00 58.41 163 PHE A CA 1
ATOM 1350 C C . PHE A 1 163 ? -2.065 12.662 22.338 1.00 58.41 163 PHE A C 1
ATOM 1352 O O . PHE A 1 163 ? -1.586 12.795 23.460 1.00 58.41 163 PHE A O 1
ATOM 1359 N N . LEU A 1 164 ? -2.212 11.474 21.744 1.00 60.00 164 LEU A N 1
ATOM 1360 C CA . LEU A 1 164 ? -1.704 10.220 22.294 1.00 60.00 164 LEU A CA 1
ATOM 1361 C C . LEU A 1 164 ? -0.280 9.912 21.814 1.00 60.00 164 LEU A C 1
ATOM 1363 O O . LEU A 1 164 ? 0.291 8.923 22.242 1.00 60.00 164 LEU A O 1
ATOM 1367 N N . GLY A 1 165 ? 0.271 10.680 20.867 1.00 62.34 165 GLY A N 1
ATOM 1368 C CA . GLY A 1 165 ? 1.551 10.359 20.227 1.00 62.34 165 GLY A CA 1
ATOM 1369 C C . GLY A 1 165 ? 1.532 9.082 19.373 1.00 62.34 165 GLY A C 1
ATOM 1370 O O . GLY A 1 165 ? 2.575 8.679 18.861 1.00 62.34 165 GLY A O 1
ATOM 1371 N N . VAL A 1 166 ? 0.366 8.455 19.186 1.00 66.81 166 VAL A N 1
ATOM 1372 C CA . VAL A 1 166 ? 0.220 7.229 18.396 1.00 66.81 166 VAL A CA 1
ATOM 1373 C C . VAL A 1 166 ? -0.095 7.609 16.955 1.00 66.81 166 VAL A C 1
ATOM 1375 O O . VAL A 1 166 ? -1.065 8.317 16.674 1.00 66.81 166 VAL A O 1
ATOM 1378 N N . LYS A 1 167 ? 0.725 7.121 16.029 1.00 70.00 167 LYS A N 1
ATOM 1379 C CA . LYS A 1 167 ? 0.531 7.259 14.586 1.00 70.00 167 LYS A CA 1
ATOM 1380 C C . LYS A 1 167 ? 0.658 5.901 13.921 1.00 70.00 167 LYS A C 1
ATOM 1382 O O . LYS A 1 167 ? 1.379 5.026 14.406 1.00 70.00 167 LYS A O 1
ATOM 1387 N N . GLN A 1 168 ? -0.018 5.732 12.798 1.00 68.69 168 GLN A N 1
ATOM 1388 C CA . GLN A 1 168 ? 0.159 4.554 11.975 1.00 68.69 168 GLN A CA 1
ATOM 1389 C C . GLN A 1 168 ? 1.601 4.526 11.443 1.00 68.69 168 GLN A C 1
ATOM 1391 O O . GLN A 1 168 ? 2.053 5.453 10.776 1.00 68.69 168 GLN A O 1
ATOM 1396 N N . ASN A 1 169 ? 2.350 3.469 11.769 1.00 58.09 169 ASN A N 1
ATOM 1397 C CA . ASN A 1 169 ? 3.778 3.386 11.439 1.00 58.09 169 ASN A CA 1
ATOM 1398 C C . ASN A 1 169 ? 4.059 2.966 9.987 1.00 58.09 169 ASN A C 1
ATOM 1400 O O . ASN A 1 169 ? 5.209 3.034 9.563 1.00 58.09 169 ASN A O 1
ATOM 1404 N N . TYR A 1 170 ? 3.054 2.522 9.223 1.00 57.88 170 TYR A N 1
ATOM 1405 C CA . TYR A 1 170 ? 3.252 2.126 7.830 1.00 57.88 170 TYR A CA 1
ATOM 1406 C C . TYR A 1 170 ? 1.923 2.078 7.054 1.00 57.88 170 TYR A C 1
ATOM 1408 O O . TYR A 1 170 ? 0.941 1.510 7.530 1.00 57.88 170 TYR A O 1
ATOM 1416 N N . GLN A 1 171 ? 1.906 2.695 5.871 1.00 57.44 171 GLN A N 1
ATOM 1417 C CA . GLN A 1 171 ? 0.695 2.974 5.090 1.00 57.44 171 GLN A CA 1
ATOM 1418 C C . GLN A 1 171 ? 0.072 1.707 4.465 1.00 57.44 171 GLN A C 1
ATOM 1420 O O . GLN A 1 171 ? -1.143 1.618 4.346 1.00 57.44 171 GLN A O 1
ATOM 1425 N N . ASN A 1 172 ? 0.877 0.679 4.184 1.00 56.97 172 ASN A N 1
ATOM 1426 C CA . ASN A 1 172 ? 0.418 -0.592 3.608 1.00 56.97 172 ASN A CA 1
ATOM 1427 C C . ASN A 1 172 ? 0.673 -1.784 4.551 1.00 56.97 172 ASN A C 1
ATOM 1429 O O . ASN A 1 172 ? 0.858 -2.917 4.106 1.00 56.97 172 ASN A O 1
ATOM 1433 N N . LYS A 1 173 ? 0.737 -1.546 5.876 1.00 51.50 173 LYS A N 1
ATOM 1434 C CA . LYS A 1 173 ? 1.097 -2.598 6.849 1.00 51.50 173 LYS A CA 1
ATOM 1435 C C . LYS A 1 173 ? -0.009 -3.642 6.870 1.00 51.50 173 LYS A C 1
ATOM 1437 O O . LYS A 1 173 ? -1.059 -3.416 7.467 1.00 51.50 173 LYS A O 1
ATOM 1442 N N . GLY A 1 174 ? 0.232 -4.766 6.203 1.00 54.31 174 GLY A N 1
ATOM 1443 C CA . GLY A 1 174 ? -0.738 -5.849 6.079 1.00 54.31 174 GLY A CA 1
ATOM 1444 C C . GLY A 1 174 ? -1.028 -6.332 4.656 1.00 54.31 174 GLY A C 1
ATOM 1445 O O . GLY A 1 174 ? -1.824 -7.265 4.546 1.00 54.31 174 GLY A O 1
ATOM 1446 N N . GLY A 1 175 ? -0.400 -5.765 3.617 1.00 67.94 175 GLY A N 1
ATOM 1447 C CA . GLY A 1 175 ? -0.293 -6.404 2.298 1.00 67.94 175 GLY A CA 1
ATOM 1448 C C . GLY A 1 175 ? -0.940 -5.644 1.133 1.00 67.94 175 GLY A C 1
ATOM 1449 O O . GLY A 1 175 ? -2.043 -5.100 1.242 1.00 67.94 175 GLY A O 1
ATOM 1450 N N . LEU A 1 176 ? -0.221 -5.654 0.014 1.00 81.25 176 LEU A N 1
ATOM 1451 C CA . LEU A 1 176 ? -0.643 -5.351 -1.344 1.00 81.25 176 LEU A CA 1
ATOM 1452 C C . LEU A 1 176 ? -0.878 -6.681 -2.061 1.00 81.25 176 LEU A C 1
ATOM 1454 O O . LEU A 1 176 ? 0.058 -7.271 -2.584 1.00 81.25 176 LEU A O 1
ATOM 1458 N N . LYS A 1 177 ? -2.123 -7.139 -2.105 1.00 88.25 177 LYS A N 1
ATOM 1459 C CA . LYS A 1 177 ? -2.452 -8.359 -2.833 1.00 88.25 177 LYS A CA 1
ATOM 1460 C C . LYS A 1 177 ? -2.780 -8.035 -4.273 1.00 88.25 177 LYS A C 1
ATOM 1462 O O . LYS A 1 177 ? -3.614 -7.161 -4.506 1.00 88.25 177 LYS A O 1
ATOM 1467 N N . ILE A 1 178 ? -2.159 -8.718 -5.225 1.00 90.00 178 ILE A N 1
ATOM 1468 C CA . ILE A 1 178 ? -2.393 -8.476 -6.652 1.00 90.00 178 ILE A CA 1
ATOM 1469 C C . ILE A 1 178 ? -2.882 -9.760 -7.308 1.00 90.00 178 ILE A C 1
ATOM 1471 O O . ILE A 1 178 ? -2.259 -10.805 -7.156 1.00 90.00 178 ILE A O 1
ATOM 1475 N N . TYR A 1 179 ? -3.989 -9.662 -8.035 1.00 92.81 179 TYR A N 1
ATOM 1476 C CA . TYR A 1 179 ? -4.658 -10.775 -8.702 1.00 92.81 179 TYR A CA 1
ATOM 1477 C C . TYR A 1 179 ? -4.976 -10.421 -10.148 1.00 92.81 179 TYR A C 1
ATOM 1479 O O . TYR A 1 179 ? -5.081 -9.239 -10.489 1.00 92.81 179 TYR A O 1
ATOM 1487 N N . TYR A 1 180 ? -5.207 -11.441 -10.968 1.00 93.69 180 TYR A N 1
ATOM 1488 C CA . TYR A 1 180 ? -5.861 -11.268 -12.260 1.00 93.69 180 TYR A CA 1
ATOM 1489 C C . TYR A 1 180 ? -7.380 -11.364 -12.102 1.00 93.69 180 TYR A C 1
ATOM 1491 O O . TYR A 1 180 ? -7.892 -12.026 -11.203 1.00 93.69 180 TYR A O 1
ATOM 1499 N N . GLU A 1 181 ? -8.129 -10.684 -12.965 1.00 91.94 181 GLU A N 1
ATOM 1500 C CA . GLU A 1 181 ? -9.590 -10.600 -12.858 1.00 91.94 181 GLU A CA 1
ATOM 1501 C C . GLU A 1 181 ? -10.319 -11.950 -12.920 1.00 91.94 181 GLU A C 1
ATOM 1503 O O . GLU A 1 181 ? -11.368 -12.074 -12.287 1.00 91.94 181 GLU A O 1
ATOM 1508 N N . ASN A 1 182 ? -9.753 -12.954 -13.604 1.00 89.12 182 ASN A N 1
ATOM 1509 C CA . ASN A 1 182 ? -10.308 -14.312 -13.673 1.00 89.12 182 ASN A CA 1
ATOM 1510 C C . ASN A 1 182 ? -9.594 -15.317 -12.753 1.00 89.12 182 ASN A C 1
ATOM 1512 O O . ASN A 1 182 ? -9.923 -16.499 -12.785 1.00 89.12 182 ASN A O 1
ATOM 1516 N N . ASP A 1 183 ? -8.635 -14.864 -11.941 1.00 89.25 183 ASP A N 1
ATOM 1517 C CA . ASP A 1 183 ? -7.908 -15.702 -10.986 1.00 89.25 183 ASP A CA 1
ATOM 1518 C C . ASP A 1 183 ? -7.678 -14.935 -9.676 1.00 89.25 183 ASP A C 1
ATOM 1520 O O . ASP A 1 183 ? -6.645 -14.301 -9.453 1.00 89.25 183 ASP A O 1
ATOM 1524 N N . LEU A 1 184 ? -8.705 -14.948 -8.823 1.00 87.88 184 LEU A N 1
ATOM 1525 C CA . LEU A 1 184 ? -8.696 -14.283 -7.516 1.00 87.88 184 LEU A CA 1
ATOM 1526 C C . LEU A 1 184 ? -8.188 -15.189 -6.385 1.00 87.88 184 LEU A C 1
ATOM 1528 O O . LEU A 1 184 ? -8.008 -14.710 -5.262 1.00 87.88 184 LEU A O 1
ATOM 1532 N N . ASP A 1 185 ? -7.966 -16.472 -6.671 1.00 87.44 185 ASP A N 1
ATOM 1533 C CA . ASP A 1 185 ? -7.469 -17.445 -5.699 1.00 87.44 185 ASP A CA 1
ATOM 1534 C C . ASP A 1 185 ? -5.936 -17.487 -5.701 1.00 87.44 185 ASP A C 1
ATOM 1536 O O . ASP A 1 185 ? -5.321 -17.660 -4.642 1.00 87.44 185 ASP A O 1
ATOM 1540 N N . ASN A 1 186 ? -5.306 -17.233 -6.855 1.00 87.50 186 ASN A N 1
ATOM 1541 C CA . ASN A 1 186 ? -3.854 -17.185 -6.982 1.00 87.50 186 ASN A CA 1
ATOM 1542 C C . ASN A 1 186 ? -3.344 -15.742 -7.042 1.00 87.50 186 ASN A C 1
ATOM 1544 O O . ASN A 1 186 ? -3.518 -15.010 -8.015 1.00 87.50 186 ASN A O 1
ATOM 1548 N N . GLU A 1 187 ? -2.673 -15.327 -5.970 1.00 88.94 187 GLU A N 1
ATOM 1549 C CA . GLU A 1 187 ? -1.969 -14.048 -5.933 1.00 88.94 187 GLU A CA 1
ATOM 1550 C C . GLU A 1 187 ? -0.762 -14.086 -6.876 1.00 88.94 187 GLU A C 1
ATOM 1552 O O . GLU A 1 187 ? 0.033 -15.026 -6.825 1.00 88.94 187 GLU A O 1
ATOM 1557 N N . ILE A 1 188 ? -0.596 -13.045 -7.695 1.00 88.44 188 ILE A N 1
ATOM 1558 C CA . ILE A 1 188 ? 0.481 -12.981 -8.690 1.00 88.44 188 ILE A CA 1
ATOM 1559 C C . ILE A 1 188 ? 1.858 -12.976 -8.014 1.00 88.44 188 ILE A C 1
ATOM 1561 O O . ILE A 1 188 ? 2.800 -13.572 -8.529 1.00 88.44 188 ILE A O 1
ATOM 1565 N N . ILE A 1 189 ? 1.981 -12.319 -6.855 1.00 86.31 189 ILE A N 1
ATOM 1566 C CA . ILE A 1 189 ? 3.181 -12.343 -6.010 1.00 86.31 189 ILE A CA 1
ATOM 1567 C C . ILE A 1 189 ? 2.775 -12.377 -4.546 1.00 86.31 189 ILE A C 1
ATOM 1569 O O . ILE A 1 189 ? 2.140 -11.445 -4.063 1.00 86.31 189 ILE A O 1
ATOM 1573 N N . LYS A 1 190 ? 3.211 -13.407 -3.824 1.00 82.81 190 LYS A N 1
ATOM 1574 C CA . LYS A 1 190 ? 2.976 -13.526 -2.381 1.00 82.81 190 LYS A CA 1
ATOM 1575 C C . LYS A 1 190 ? 3.815 -12.513 -1.600 1.00 82.81 190 LYS A C 1
ATOM 1577 O O . LYS A 1 190 ? 4.943 -12.199 -1.975 1.00 82.81 190 LYS A O 1
ATOM 1582 N N . ASP A 1 191 ? 3.259 -12.033 -0.492 1.00 77.38 191 ASP A N 1
ATOM 1583 C CA . ASP A 1 191 ? 3.925 -11.151 0.480 1.00 77.38 191 ASP A CA 1
ATOM 1584 C C . ASP A 1 191 ? 4.339 -9.770 -0.055 1.00 77.38 191 ASP A C 1
ATOM 1586 O O . ASP A 1 191 ? 5.110 -9.050 0.589 1.00 77.38 191 ASP A O 1
ATOM 1590 N N . ALA A 1 192 ? 3.788 -9.344 -1.195 1.00 79.50 192 ALA A N 1
ATOM 1591 C CA . ALA A 1 192 ? 3.920 -7.964 -1.626 1.00 79.50 192 ALA A CA 1
ATOM 1592 C C . ALA A 1 192 ? 3.248 -7.043 -0.593 1.00 79.50 192 ALA A C 1
ATOM 1594 O O . ALA A 1 192 ? 2.053 -7.136 -0.333 1.00 79.50 192 ALA A O 1
ATOM 1595 N N . ASP A 1 193 ? 4.008 -6.149 0.044 1.00 73.44 193 ASP A N 1
ATOM 1596 C CA . ASP A 1 193 ? 3.487 -5.200 1.044 1.00 73.44 193 ASP A CA 1
ATOM 1597 C C . ASP A 1 193 ? 3.809 -3.733 0.707 1.00 73.44 193 ASP A C 1
ATOM 1599 O O . ASP A 1 193 ? 3.410 -2.816 1.427 1.00 73.44 193 ASP A O 1
ATOM 1603 N N . GLY A 1 194 ? 4.488 -3.501 -0.421 1.00 71.69 194 GLY A N 1
ATOM 1604 C CA . GLY A 1 194 ? 4.937 -2.185 -0.879 1.00 71.69 194 GLY A CA 1
ATOM 1605 C C . GLY A 1 194 ? 6.122 -1.605 -0.093 1.00 71.69 194 GLY A C 1
ATOM 1606 O O . GLY A 1 194 ? 6.451 -0.433 -0.278 1.00 71.69 194 GLY A O 1
ATOM 1607 N N . LYS A 1 195 ? 6.760 -2.376 0.803 1.00 75.06 195 LYS A N 1
ATOM 1608 C CA . LYS A 1 195 ? 7.929 -1.948 1.594 1.00 75.06 195 LYS A CA 1
ATOM 1609 C C . LYS A 1 195 ? 9.217 -2.022 0.795 1.00 75.06 195 LYS A C 1
ATOM 1611 O O . LYS A 1 195 ? 10.046 -1.119 0.878 1.00 75.06 195 LYS A O 1
ATOM 1616 N N . TYR A 1 196 ? 9.379 -3.105 0.052 1.00 78.75 196 TYR A N 1
ATOM 1617 C CA . TYR A 1 196 ? 10.502 -3.333 -0.842 1.00 78.75 196 TYR A CA 1
ATOM 1618 C C . TYR A 1 196 ? 10.228 -2.750 -2.225 1.00 78.75 196 TYR A C 1
ATOM 1620 O O . TYR A 1 196 ? 9.080 -2.631 -2.653 1.00 78.75 196 TYR A O 1
ATOM 1628 N N . GLN A 1 197 ? 11.303 -2.387 -2.920 1.00 84.00 197 GLN A N 1
ATOM 1629 C CA . GLN A 1 197 ? 11.218 -1.862 -4.280 1.00 84.00 197 GLN A CA 1
ATOM 1630 C C . GLN A 1 197 ? 10.979 -2.951 -5.330 1.00 84.00 197 GLN A C 1
ATOM 1632 O O . GLN A 1 197 ? 10.470 -2.656 -6.407 1.00 84.00 197 GLN A O 1
ATOM 1637 N N . ILE A 1 198 ? 11.326 -4.200 -5.015 1.00 89.19 198 ILE A N 1
ATOM 1638 C CA . ILE A 1 198 ? 11.203 -5.340 -5.919 1.00 89.19 198 ILE A CA 1
ATOM 1639 C C . ILE A 1 198 ? 10.580 -6.500 -5.157 1.00 89.19 198 ILE A C 1
ATOM 1641 O O . ILE A 1 198 ? 11.030 -6.822 -4.056 1.00 89.19 198 ILE A O 1
ATOM 1645 N N . TYR A 1 199 ? 9.617 -7.163 -5.787 1.00 89.56 199 TYR A N 1
ATOM 1646 C CA . TYR A 1 199 ? 9.148 -8.480 -5.381 1.00 89.56 199 TYR A CA 1
ATOM 1647 C C . TYR A 1 199 ? 9.306 -9.423 -6.561 1.00 89.56 199 TYR A C 1
ATOM 1649 O O . TYR A 1 199 ? 8.817 -9.137 -7.655 1.00 89.56 199 TYR A O 1
ATOM 1657 N N . LYS A 1 200 ? 10.046 -10.509 -6.344 1.00 89.62 200 LYS A N 1
ATOM 1658 C CA . LYS A 1 200 ? 10.377 -11.473 -7.389 1.00 89.62 200 LYS A CA 1
ATOM 1659 C C . LYS A 1 200 ? 9.632 -12.774 -7.159 1.00 89.62 200 LYS A C 1
ATOM 1661 O O . LYS A 1 200 ? 9.600 -13.259 -6.028 1.00 89.62 200 LYS A O 1
ATOM 1666 N N . ASN A 1 201 ? 9.110 -13.348 -8.231 1.00 86.88 201 ASN A N 1
ATOM 1667 C CA . ASN A 1 201 ? 8.686 -14.736 -8.231 1.00 86.88 201 ASN A CA 1
ATOM 1668 C C . ASN A 1 201 ? 9.896 -15.674 -8.305 1.00 86.88 201 ASN A C 1
ATOM 1670 O O . ASN A 1 201 ? 10.977 -15.301 -8.765 1.00 86.88 201 ASN A O 1
ATOM 1674 N N . GLN A 1 202 ? 9.711 -16.900 -7.811 1.00 83.56 202 GLN A N 1
ATOM 1675 C CA . GLN A 1 202 ? 10.738 -17.942 -7.887 1.00 83.56 202 GLN A CA 1
ATOM 1676 C C . GLN A 1 202 ? 10.902 -18.457 -9.320 1.00 83.56 202 GLN A C 1
ATOM 1678 O O . GLN A 1 202 ? 12.021 -18.726 -9.753 1.00 83.56 202 GLN A O 1
ATOM 1683 N N . ASN A 1 203 ? 9.794 -18.571 -10.057 1.00 84.00 203 ASN A N 1
ATOM 1684 C CA . ASN A 1 203 ? 9.801 -18.937 -11.463 1.00 84.00 203 ASN A CA 1
ATOM 1685 C C . ASN A 1 203 ? 10.053 -17.697 -12.332 1.00 84.00 203 ASN A C 1
ATOM 1687 O O . ASN A 1 203 ? 9.419 -16.659 -12.157 1.00 84.00 203 ASN A O 1
ATOM 1691 N N . ILE A 1 204 ? 10.975 -17.812 -13.287 1.00 78.06 204 ILE A N 1
ATOM 1692 C CA . ILE A 1 204 ? 11.377 -16.709 -14.169 1.00 78.06 204 ILE A CA 1
ATOM 1693 C C . ILE A 1 204 ? 10.314 -16.370 -15.223 1.00 78.06 204 ILE A C 1
ATOM 1695 O O . ILE A 1 204 ? 10.352 -15.285 -15.812 1.00 78.06 204 ILE A O 1
ATOM 1699 N N . GLU A 1 205 ? 9.404 -17.312 -15.482 1.00 83.69 205 GLU A N 1
ATOM 1700 C CA . GLU A 1 205 ? 8.273 -17.135 -16.390 1.00 83.69 205 GLU A CA 1
ATOM 1701 C C . GLU A 1 205 ? 7.138 -16.332 -15.757 1.00 83.69 205 GLU A C 1
ATOM 1703 O O . GLU A 1 205 ? 6.337 -15.748 -16.486 1.00 83.69 205 GLU A O 1
ATOM 1708 N N . ASP A 1 206 ? 7.109 -16.233 -14.430 1.00 88.56 206 ASP A N 1
ATOM 1709 C CA . ASP A 1 206 ? 6.105 -15.456 -13.722 1.00 88.56 206 ASP A CA 1
ATOM 1710 C C . ASP A 1 206 ? 6.527 -13.979 -13.642 1.00 88.56 206 ASP A C 1
ATOM 1712 O O . ASP A 1 206 ? 7.719 -13.648 -13.566 1.00 88.56 206 ASP A O 1
ATOM 1716 N N . PRO A 1 207 ? 5.567 -13.043 -13.681 1.00 92.25 207 PRO A N 1
ATOM 1717 C CA . PRO A 1 207 ? 5.878 -11.627 -13.607 1.00 92.25 207 PRO A CA 1
ATOM 1718 C C . PRO A 1 207 ? 6.382 -11.239 -12.212 1.00 92.25 207 PRO A C 1
ATOM 1720 O O . PRO A 1 207 ? 5.927 -11.749 -11.193 1.00 92.25 207 PRO A O 1
ATOM 1723 N N . ASN A 1 208 ? 7.299 -10.279 -12.170 1.00 93.00 208 ASN A N 1
ATOM 1724 C CA . ASN A 1 208 ? 7.772 -9.619 -10.958 1.00 93.00 208 ASN A CA 1
ATOM 1725 C C . ASN A 1 208 ? 7.084 -8.257 -10.796 1.00 93.00 208 ASN A C 1
ATOM 1727 O O . ASN A 1 208 ? 6.578 -7.693 -11.768 1.00 93.00 208 ASN A O 1
ATOM 1731 N N . ILE A 1 209 ? 7.136 -7.689 -9.589 1.00 92.12 209 ILE A N 1
ATOM 1732 C CA . ILE A 1 209 ? 6.683 -6.321 -9.308 1.00 92.12 209 ILE A CA 1
ATOM 1733 C C . ILE A 1 209 ? 7.899 -5.435 -9.035 1.00 92.12 209 ILE A C 1
ATOM 1735 O O . ILE A 1 209 ? 8.705 -5.736 -8.153 1.00 92.12 209 ILE A O 1
ATOM 1739 N N . TYR A 1 210 ? 7.985 -4.309 -9.744 1.00 92.31 210 TYR A N 1
ATOM 1740 C CA . TYR A 1 210 ? 9.032 -3.294 -9.599 1.00 92.31 210 TYR A CA 1
ATOM 1741 C C . TYR A 1 210 ? 8.412 -1.922 -9.305 1.00 92.31 210 TYR A C 1
ATOM 1743 O O . TYR A 1 210 ? 7.657 -1.388 -10.116 1.00 92.31 210 TYR A O 1
ATOM 1751 N N . PHE A 1 211 ? 8.720 -1.322 -8.158 1.00 88.94 211 PHE A N 1
ATOM 1752 C CA . PHE A 1 211 ? 8.187 -0.019 -7.751 1.00 88.94 211 PHE A CA 1
ATOM 1753 C C . PHE A 1 211 ? 9.073 1.134 -8.201 1.00 88.94 211 PHE A C 1
ATOM 1755 O O . PHE A 1 211 ? 10.271 1.131 -7.954 1.00 88.94 211 PHE A O 1
ATOM 1762 N N . THR A 1 212 ? 8.466 2.190 -8.744 1.00 86.56 212 THR A N 1
ATOM 1763 C CA . THR A 1 212 ? 9.192 3.327 -9.347 1.00 86.56 212 THR A CA 1
ATOM 1764 C C . THR A 1 212 ? 9.667 4.402 -8.354 1.00 86.56 212 THR A C 1
ATOM 1766 O O . THR A 1 212 ? 9.896 5.556 -8.719 1.00 86.56 212 THR A O 1
ATOM 1769 N N . GLY A 1 213 ? 9.698 4.088 -7.057 1.00 76.56 213 GLY A N 1
ATOM 1770 C CA . GLY A 1 213 ? 9.867 5.069 -5.975 1.00 76.56 213 GLY A CA 1
ATOM 1771 C C . GLY A 1 213 ? 8.586 5.838 -5.606 1.00 76.56 213 GLY A C 1
ATOM 1772 O O . GLY A 1 213 ? 8.437 6.243 -4.451 1.00 76.56 213 GLY A O 1
ATOM 1773 N N . HIS A 1 214 ? 7.603 5.937 -6.512 1.00 76.62 214 HIS A N 1
ATOM 1774 C CA . HIS A 1 214 ? 6.245 6.418 -6.212 1.00 76.62 214 HIS A CA 1
ATOM 1775 C C . HIS A 1 214 ? 5.450 5.308 -5.514 1.00 76.62 214 HIS A C 1
ATOM 1777 O O . HIS A 1 214 ? 4.634 4.611 -6.108 1.00 76.62 214 HIS A O 1
ATOM 1783 N N . THR A 1 215 ? 5.760 5.088 -4.239 1.00 69.88 215 THR A N 1
ATOM 1784 C CA . THR A 1 215 ? 5.220 3.990 -3.413 1.00 69.88 215 THR A CA 1
ATOM 1785 C C . THR A 1 215 ? 4.163 4.461 -2.415 1.00 69.88 215 THR A C 1
ATOM 1787 O O . THR A 1 215 ? 3.689 3.68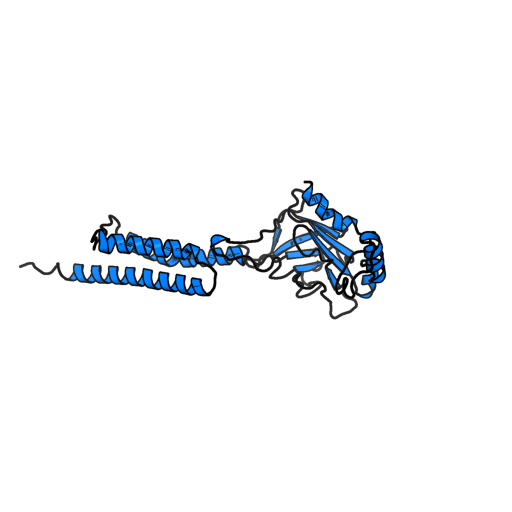0 -1.589 1.00 69.88 215 THR A O 1
ATOM 1790 N N . LYS A 1 216 ? 3.805 5.751 -2.452 1.00 69.38 216 LYS A N 1
ATOM 1791 C CA . LYS A 1 216 ? 2.981 6.411 -1.435 1.00 69.38 216 LYS A CA 1
ATOM 1792 C C . LYS A 1 216 ? 1.892 7.272 -2.062 1.00 69.38 216 LYS A C 1
ATOM 1794 O O . LYS A 1 216 ? 2.024 7.758 -3.175 1.00 69.38 216 LYS A O 1
ATOM 1799 N N . TYR A 1 217 ? 0.832 7.498 -1.295 1.00 70.25 217 TYR A N 1
ATOM 1800 C CA . TYR A 1 217 ? -0.242 8.436 -1.624 1.00 70.25 217 TYR A CA 1
ATOM 1801 C C . TYR A 1 217 ? 0.298 9.823 -2.045 1.00 70.25 217 TYR A C 1
ATOM 1803 O O . TYR A 1 217 ? 1.275 10.278 -1.443 1.00 70.25 217 TYR A O 1
ATOM 1811 N N . PRO A 1 218 ? -0.339 10.533 -3.001 1.00 80.19 218 PRO A N 1
ATOM 1812 C CA . PRO A 1 218 ? -1.617 10.237 -3.675 1.00 80.19 218 PRO A CA 1
ATOM 1813 C C . PRO A 1 218 ? -1.525 9.320 -4.900 1.00 80.19 218 PRO A C 1
ATOM 1815 O O . PRO A 1 218 ? -2.554 9.012 -5.503 1.00 80.19 218 PRO A O 1
ATOM 1818 N N . LEU A 1 219 ? -0.321 8.875 -5.265 1.00 86.88 219 LEU A N 1
ATOM 1819 C CA . LEU A 1 219 ? -0.072 8.130 -6.492 1.00 86.88 219 LEU A CA 1
ATOM 1820 C C . LEU A 1 219 ? 0.918 6.992 -6.246 1.00 86.88 219 LEU A C 1
ATOM 1822 O O . LEU A 1 219 ? 2.079 7.227 -5.922 1.00 86.88 219 LEU A O 1
ATOM 1826 N N . ILE A 1 220 ? 0.465 5.760 -6.460 1.00 88.56 220 ILE A N 1
ATOM 1827 C CA . ILE A 1 220 ? 1.340 4.585 -6.450 1.00 88.56 220 ILE A CA 1
ATOM 1828 C C . ILE A 1 220 ? 1.599 4.159 -7.892 1.00 88.56 220 ILE A C 1
ATOM 1830 O O . ILE A 1 220 ? 0.644 3.989 -8.649 1.00 88.56 220 ILE A O 1
ATOM 1834 N N . ILE A 1 221 ? 2.869 3.971 -8.258 1.00 91.50 221 ILE A N 1
ATOM 1835 C CA . ILE A 1 221 ? 3.281 3.490 -9.580 1.00 91.50 221 ILE A CA 1
ATOM 1836 C C . ILE A 1 221 ? 4.258 2.324 -9.433 1.00 91.50 221 ILE A C 1
ATOM 1838 O O . ILE A 1 221 ? 5.346 2.465 -8.857 1.00 91.50 221 ILE A O 1
ATOM 1842 N N . PHE A 1 222 ? 3.896 1.195 -10.025 1.00 93.06 222 PHE A N 1
ATOM 1843 C CA . PHE A 1 222 ? 4.746 0.017 -10.146 1.00 93.06 222 PHE A CA 1
ATOM 1844 C C . PHE A 1 222 ? 4.595 -0.612 -11.529 1.00 93.06 222 PHE A C 1
ATOM 1846 O O . PHE A 1 222 ? 3.680 -0.282 -12.273 1.00 93.06 222 PHE A O 1
ATOM 1853 N N . VAL A 1 223 ? 5.505 -1.508 -11.884 1.00 95.25 223 VAL A N 1
ATOM 1854 C CA . VAL A 1 223 ? 5.461 -2.282 -13.126 1.00 95.25 223 VAL A CA 1
ATOM 1855 C C . VAL A 1 223 ? 5.339 -3.744 -12.766 1.00 95.25 223 VAL A C 1
ATOM 1857 O O . VAL A 1 223 ? 6.090 -4.231 -11.919 1.00 95.25 223 VAL A O 1
ATOM 1860 N N . ILE A 1 224 ? 4.407 -4.429 -13.418 1.00 94.88 224 ILE A N 1
ATOM 1861 C CA . ILE A 1 224 ? 4.280 -5.878 -13.362 1.00 94.88 224 ILE A CA 1
ATOM 1862 C C . ILE A 1 224 ? 4.770 -6.461 -14.680 1.00 94.88 224 ILE A C 1
ATOM 1864 O O . ILE A 1 224 ? 4.235 -6.148 -15.738 1.00 94.88 224 ILE A O 1
ATOM 1868 N N . THR A 1 225 ? 5.856 -7.226 -14.646 1.00 95.19 225 THR A N 1
ATOM 1869 C CA . THR A 1 225 ? 6.494 -7.715 -15.875 1.00 95.19 225 THR A CA 1
ATOM 1870 C C . THR A 1 225 ? 7.449 -8.865 -15.595 1.00 95.19 225 THR A C 1
ATOM 1872 O O . THR A 1 225 ? 8.046 -8.941 -14.519 1.00 95.19 225 THR A O 1
ATOM 1875 N N . LYS A 1 226 ? 7.642 -9.748 -16.574 1.00 94.44 226 LYS A N 1
ATOM 1876 C CA . LYS A 1 226 ? 8.673 -10.793 -16.513 1.00 94.44 226 LYS A CA 1
ATOM 1877 C C . LYS A 1 226 ? 10.073 -10.181 -16.486 1.00 94.44 226 LYS A C 1
ATOM 1879 O O . LYS A 1 226 ? 10.324 -9.159 -17.123 1.00 94.44 226 LYS A O 1
ATOM 1884 N N . SER A 1 227 ? 11.025 -10.859 -15.841 1.00 91.19 227 SER A N 1
ATOM 1885 C CA . SER A 1 227 ? 12.419 -10.382 -15.716 1.00 91.19 227 SER A CA 1
ATOM 1886 C C . SER A 1 227 ? 13.048 -9.989 -17.060 1.00 91.19 227 SER A C 1
ATOM 1888 O O . SER A 1 227 ? 13.700 -8.954 -17.159 1.00 91.19 227 SER A O 1
ATOM 1890 N N . LYS A 1 228 ? 12.804 -10.782 -18.113 1.00 92.31 228 LYS A N 1
ATOM 1891 C CA . LYS A 1 228 ? 13.329 -10.539 -19.469 1.00 92.31 228 LYS A CA 1
ATOM 1892 C C . LYS A 1 228 ? 12.820 -9.242 -20.114 1.00 92.31 228 LYS A C 1
ATOM 1894 O O . LYS A 1 228 ? 13.490 -8.683 -20.972 1.00 92.31 228 LYS A O 1
ATOM 1899 N N . ASN A 1 229 ? 11.655 -8.764 -19.681 1.00 94.62 229 ASN A N 1
ATOM 1900 C CA . ASN A 1 229 ? 10.980 -7.585 -20.216 1.00 94.62 229 ASN A CA 1
ATOM 1901 C C . ASN A 1 229 ? 11.257 -6.326 -19.372 1.00 94.62 229 ASN A C 1
ATOM 1903 O O . ASN A 1 229 ? 10.706 -5.268 -19.664 1.00 94.62 229 ASN A O 1
ATOM 1907 N N . TYR A 1 230 ? 12.088 -6.407 -18.325 1.00 93.00 230 TYR A N 1
ATOM 1908 C CA . TYR A 1 230 ? 12.385 -5.283 -17.428 1.00 93.00 230 TYR A CA 1
ATOM 1909 C C . TYR A 1 230 ? 12.869 -4.037 -18.193 1.00 93.00 230 TYR A C 1
ATOM 1911 O O . TYR A 1 230 ? 12.330 -2.942 -18.019 1.00 93.00 230 TYR A O 1
ATOM 1919 N N . ASN A 1 231 ? 13.813 -4.226 -19.119 1.00 93.62 231 ASN A N 1
ATOM 1920 C CA . ASN A 1 231 ? 14.403 -3.149 -19.921 1.00 93.62 231 ASN A CA 1
ATOM 1921 C C . ASN A 1 231 ? 13.420 -2.506 -20.914 1.00 93.62 231 ASN A C 1
ATOM 1923 O O . ASN A 1 231 ? 13.763 -1.506 -21.540 1.00 93.62 231 ASN A O 1
ATOM 1927 N N . ASN A 1 232 ? 12.205 -3.040 -21.080 1.00 95.69 232 ASN A N 1
ATOM 1928 C CA . ASN A 1 232 ? 11.181 -2.394 -21.902 1.00 95.69 232 ASN A CA 1
ATOM 1929 C C . ASN A 1 232 ? 10.579 -1.181 -21.183 1.00 95.69 232 ASN A C 1
ATOM 1931 O O . ASN A 1 232 ? 10.204 -0.216 -21.838 1.00 95.69 232 ASN A O 1
ATOM 1935 N N . TYR A 1 233 ? 10.536 -1.209 -19.849 1.00 96.00 233 TYR A N 1
ATOM 1936 C CA . TYR A 1 233 ? 9.833 -0.212 -19.039 1.00 96.00 233 TYR A CA 1
ATOM 1937 C C . TYR A 1 233 ? 10.769 0.762 -18.329 1.00 96.00 233 TYR A C 1
ATOM 1939 O O . TYR A 1 233 ? 10.420 1.930 -18.152 1.00 96.00 233 TYR A O 1
ATOM 1947 N N . PHE A 1 234 ? 11.943 0.289 -17.912 1.00 95.19 234 PHE A N 1
ATOM 1948 C CA . PHE A 1 234 ? 12.868 1.051 -17.079 1.00 95.19 234 PHE A CA 1
ATOM 1949 C C . PHE A 1 234 ? 14.057 1.585 -17.865 1.00 95.19 234 PHE A C 1
ATOM 1951 O O . PHE A 1 234 ? 14.494 0.972 -18.840 1.00 95.19 234 PHE A O 1
ATOM 1958 N N . MET A 1 235 ? 14.565 2.728 -17.413 1.00 93.38 235 MET A N 1
ATOM 1959 C CA . MET A 1 235 ? 15.801 3.309 -17.917 1.00 93.38 235 MET A CA 1
ATOM 1960 C C . MET A 1 235 ? 17.002 2.470 -17.479 1.00 93.38 235 MET A C 1
ATOM 1962 O O . MET A 1 235 ? 17.039 1.955 -16.356 1.00 93.38 235 MET A O 1
ATOM 1966 N N . SER A 1 236 ? 18.000 2.371 -18.349 1.00 90.56 236 SER A N 1
ATOM 1967 C CA . SER A 1 236 ? 19.325 1.885 -17.984 1.00 90.56 236 SER A CA 1
ATOM 1968 C C . SER A 1 236 ? 20.039 2.894 -17.078 1.00 90.56 236 SER A C 1
ATOM 1970 O O . SER A 1 236 ? 19.672 4.070 -16.988 1.00 90.56 236 SER A O 1
ATOM 1972 N N . GLU A 1 237 ? 21.091 2.445 -16.395 1.00 87.56 237 GLU A N 1
ATOM 1973 C CA . GLU 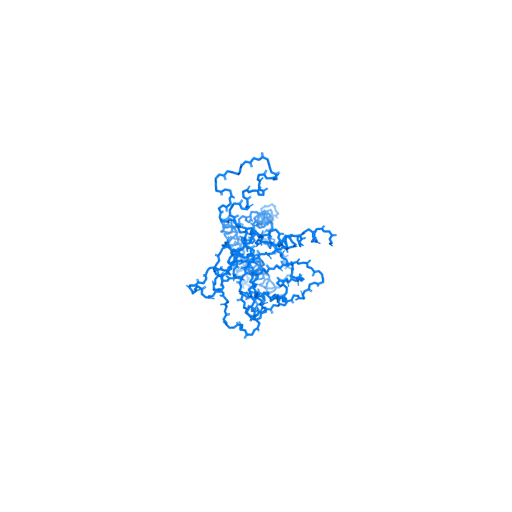A 1 237 ? 21.923 3.339 -15.587 1.00 87.56 237 GLU A CA 1
ATOM 1974 C C . GLU A 1 237 ? 22.572 4.440 -16.438 1.00 87.56 237 GLU A C 1
ATOM 1976 O O . GLU A 1 237 ? 22.595 5.598 -16.031 1.00 87.56 237 GLU A O 1
ATOM 1981 N N . GLU A 1 238 ? 23.007 4.110 -17.655 1.00 88.44 238 GLU A N 1
ATOM 1982 C CA . GLU A 1 238 ? 23.568 5.072 -18.606 1.00 88.44 238 GLU A CA 1
ATOM 1983 C C . GLU A 1 238 ? 22.547 6.147 -19.006 1.00 88.44 238 GLU A C 1
ATOM 1985 O O . GLU A 1 238 ? 22.855 7.340 -18.984 1.00 88.44 238 GLU A O 1
ATOM 1990 N N . GLU A 1 239 ? 21.305 5.748 -19.301 1.00 90.56 239 GLU A N 1
ATOM 1991 C CA . GLU A 1 239 ? 20.222 6.685 -19.611 1.00 90.56 239 GLU A CA 1
ATOM 1992 C C . GLU A 1 239 ? 19.947 7.629 -18.425 1.00 90.56 239 GLU A C 1
ATOM 1994 O O . GLU A 1 239 ? 19.780 8.837 -18.619 1.00 90.56 239 GLU A O 1
ATOM 1999 N N . MET A 1 240 ? 19.952 7.110 -17.191 1.00 90.44 240 MET A N 1
ATOM 2000 C CA . MET A 1 240 ? 19.763 7.920 -15.979 1.00 90.44 240 MET A CA 1
ATOM 2001 C C . MET A 1 240 ? 20.929 8.884 -15.721 1.00 90.44 240 MET A C 1
ATOM 2003 O O . MET A 1 240 ? 20.697 10.041 -15.356 1.00 90.44 240 MET A O 1
ATOM 2007 N N . ILE A 1 241 ? 22.173 8.441 -15.933 1.00 89.50 241 ILE A N 1
ATOM 2008 C CA . ILE A 1 241 ? 23.372 9.283 -15.820 1.00 89.50 241 ILE A CA 1
ATOM 2009 C C . ILE A 1 241 ? 23.311 10.431 -16.829 1.00 89.50 241 ILE A C 1
ATOM 2011 O O . ILE A 1 241 ? 23.540 11.584 -16.458 1.00 89.50 241 ILE A O 1
ATOM 2015 N N . ASN A 1 242 ? 22.973 10.135 -18.085 1.00 89.75 242 ASN A N 1
ATOM 2016 C CA . ASN A 1 242 ? 22.881 11.138 -19.143 1.00 89.75 242 ASN A CA 1
ATOM 2017 C C . ASN A 1 242 ? 21.814 12.193 -18.829 1.00 89.75 242 ASN A C 1
ATOM 2019 O O . ASN A 1 242 ? 22.083 13.390 -18.931 1.00 89.75 242 ASN A O 1
ATOM 2023 N N . GLU A 1 243 ? 20.631 11.781 -18.371 1.00 88.50 243 GLU A N 1
ATOM 2024 C CA . GLU A 1 243 ? 19.581 12.727 -17.983 1.00 88.50 243 GLU A CA 1
ATOM 2025 C C . GLU A 1 243 ? 20.000 13.611 -16.797 1.00 88.50 243 GLU A C 1
ATOM 2027 O O . GLU A 1 243 ? 19.746 14.818 -16.790 1.00 88.50 243 GLU A O 1
ATOM 2032 N N . TYR A 1 244 ? 20.676 13.035 -15.800 1.00 88.75 244 TYR A N 1
ATOM 2033 C CA . TYR A 1 244 ? 21.176 13.787 -14.652 1.00 88.75 244 TYR A CA 1
ATOM 2034 C C . TYR A 1 244 ? 22.213 14.834 -15.068 1.00 88.75 244 TYR A C 1
ATOM 2036 O O . TYR A 1 244 ? 22.110 15.990 -14.653 1.00 88.75 244 TYR A O 1
ATOM 2044 N N . LYS A 1 245 ? 23.157 14.462 -15.941 1.00 89.69 245 LYS A N 1
ATOM 2045 C CA . LYS A 1 245 ? 24.150 15.387 -16.506 1.00 89.69 245 LYS A CA 1
ATOM 2046 C C . LYS A 1 245 ? 23.484 16.550 -17.232 1.00 89.69 245 LYS A C 1
ATOM 2048 O O . LYS A 1 245 ? 23.836 17.695 -16.977 1.00 89.69 245 LYS A O 1
ATOM 2053 N N . VAL A 1 246 ? 22.486 16.279 -18.076 1.00 89.44 246 VAL A N 1
ATOM 2054 C CA . VAL A 1 246 ? 21.736 17.326 -18.794 1.00 89.44 246 VAL A CA 1
ATOM 2055 C C . VAL A 1 246 ? 21.019 18.270 -17.825 1.00 89.44 246 VAL A C 1
ATOM 2057 O O . VAL A 1 246 ? 20.997 19.479 -18.042 1.00 89.44 246 VAL A O 1
ATOM 2060 N N . LYS A 1 247 ? 20.440 17.740 -16.743 1.00 89.31 247 LYS A N 1
ATOM 2061 C CA . LYS A 1 247 ? 19.634 18.526 -15.801 1.00 89.31 247 LYS A CA 1
ATOM 2062 C C . LYS A 1 247 ? 20.460 19.349 -14.808 1.00 89.31 247 LYS A C 1
ATOM 2064 O O . LYS A 1 247 ? 20.045 20.450 -14.455 1.00 89.31 247 LYS A O 1
ATOM 2069 N N . TYR A 1 248 ? 21.578 18.810 -14.329 1.00 88.31 248 TYR A N 1
ATOM 2070 C CA . TYR A 1 248 ? 22.373 19.400 -13.244 1.00 88.31 248 TYR A CA 1
ATOM 2071 C C . TYR A 1 248 ? 23.756 19.891 -13.691 1.00 88.31 248 TYR A C 1
ATOM 2073 O O . TYR A 1 248 ? 24.467 20.505 -12.901 1.00 88.31 248 TYR A O 1
ATOM 2081 N N . ASN A 1 249 ? 24.122 19.667 -14.957 1.00 88.81 249 ASN A N 1
ATOM 2082 C CA . ASN A 1 249 ? 25.386 20.084 -15.567 1.00 88.81 249 ASN A CA 1
ATOM 2083 C C . ASN A 1 249 ? 26.645 19.549 -14.850 1.00 88.81 249 ASN A C 1
ATOM 2085 O O . ASN A 1 249 ? 27.695 20.189 -14.859 1.00 88.81 249 ASN A O 1
ATOM 2089 N N . HIS A 1 250 ? 26.545 18.379 -14.211 1.00 89.31 250 HIS A N 1
ATOM 2090 C CA . HIS A 1 250 ? 27.675 17.652 -13.626 1.00 89.31 250 HIS A CA 1
ATOM 2091 C C . HIS A 1 250 ? 27.400 16.142 -13.562 1.00 89.31 250 HIS A C 1
ATOM 2093 O O . HIS A 1 250 ? 26.258 15.697 -13.699 1.00 89.31 250 HIS A O 1
ATOM 2099 N N . GLU A 1 251 ? 28.445 15.339 -13.346 1.00 85.56 251 GLU A N 1
ATOM 2100 C CA . GLU A 1 251 ? 28.298 13.888 -13.195 1.00 85.56 251 GLU A CA 1
ATOM 2101 C C . GLU A 1 251 ? 27.643 13.520 -11.849 1.00 85.56 251 GLU A C 1
ATOM 2103 O O . GLU A 1 251 ? 27.909 14.179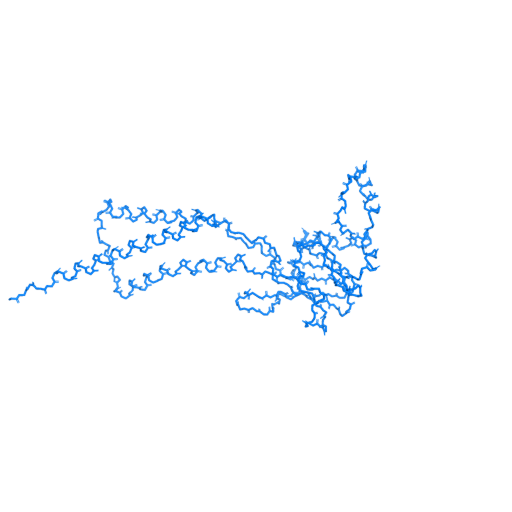 -10.837 1.00 85.56 251 GLU A O 1
ATOM 2108 N N . PRO A 1 252 ? 26.780 12.490 -11.808 1.00 86.69 252 PRO A N 1
ATOM 2109 C CA . PRO A 1 252 ? 26.212 11.991 -10.561 1.00 86.69 252 PRO A CA 1
ATOM 2110 C C . PRO A 1 252 ? 27.277 11.282 -9.715 1.00 86.69 252 PRO A C 1
ATOM 2112 O O . PRO A 1 252 ? 28.224 10.693 -10.231 1.00 86.69 252 PRO A O 1
ATOM 2115 N N . ILE A 1 253 ? 27.089 11.290 -8.396 1.00 85.94 253 ILE A N 1
ATOM 2116 C CA . ILE A 1 253 ? 27.952 10.553 -7.462 1.00 85.94 253 ILE A CA 1
ATOM 2117 C C . ILE A 1 253 ? 27.760 9.042 -7.683 1.00 85.94 253 ILE A C 1
ATOM 2119 O O . ILE A 1 253 ? 26.649 8.587 -7.975 1.00 85.94 253 ILE A O 1
ATOM 2123 N N . LEU A 1 254 ? 28.816 8.241 -7.515 1.00 76.94 254 LEU A N 1
ATOM 2124 C CA . LEU A 1 254 ? 28.721 6.782 -7.605 1.00 76.94 254 LEU A CA 1
ATOM 2125 C C . LEU A 1 254 ? 27.619 6.241 -6.676 1.00 76.94 254 LEU A C 1
ATOM 2127 O O . LEU A 1 254 ? 27.549 6.599 -5.501 1.00 76.94 254 LEU A O 1
ATOM 2131 N N . GLY A 1 255 ? 26.750 5.380 -7.210 1.00 75.00 255 GLY A N 1
ATOM 2132 C CA . GLY A 1 255 ? 25.629 4.802 -6.464 1.00 75.00 255 GLY A CA 1
ATOM 2133 C C . GLY A 1 255 ? 24.371 5.676 -6.388 1.00 75.00 255 GLY A C 1
ATOM 2134 O O . GLY A 1 255 ? 23.394 5.245 -5.779 1.00 75.00 255 GLY A O 1
ATOM 2135 N N . THR A 1 256 ? 24.341 6.850 -7.038 1.00 78.75 256 THR A N 1
ATOM 2136 C CA . THR A 1 256 ? 23.150 7.733 -7.093 1.00 78.75 256 THR A CA 1
ATOM 2137 C C . THR A 1 256 ? 21.890 6.999 -7.567 1.00 78.75 256 THR A C 1
ATOM 2139 O O . THR A 1 256 ? 20.795 7.284 -7.084 1.00 78.75 256 THR A O 1
ATOM 2142 N N . PHE A 1 257 ? 22.034 6.036 -8.480 1.00 81.56 257 PHE A N 1
ATOM 2143 C CA . PHE A 1 257 ? 20.912 5.284 -9.054 1.00 81.5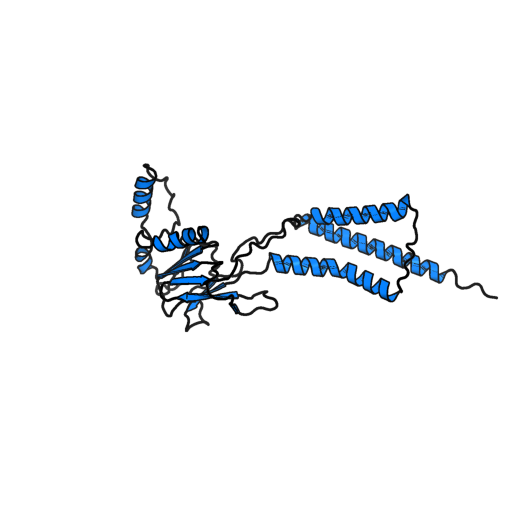6 257 PHE A CA 1
ATOM 2144 C C . PHE A 1 257 ? 20.795 3.848 -8.534 1.00 81.56 257 PHE A C 1
ATOM 2146 O O . PHE A 1 257 ? 20.043 3.047 -9.092 1.00 81.56 257 PHE A O 1
ATOM 2153 N N . PHE A 1 258 ? 21.506 3.501 -7.456 1.00 75.06 258 PHE A N 1
ATOM 2154 C CA . PHE A 1 258 ? 21.435 2.154 -6.901 1.00 75.06 258 PHE A CA 1
ATOM 2155 C C . PHE A 1 258 ? 20.016 1.854 -6.401 1.00 75.06 258 PHE A C 1
ATOM 2157 O O . PHE A 1 258 ? 19.467 2.589 -5.579 1.00 75.06 258 PHE A O 1
ATOM 2164 N N . ASN A 1 259 ? 19.421 0.763 -6.893 1.00 72.88 259 ASN A N 1
ATOM 2165 C CA . ASN A 1 259 ? 18.022 0.398 -6.643 1.00 72.88 259 ASN A CA 1
ATOM 2166 C C . ASN A 1 259 ? 17.021 1.508 -7.007 1.00 72.88 259 ASN A C 1
ATOM 2168 O O . ASN A 1 259 ? 16.058 1.717 -6.275 1.00 72.88 259 ASN A O 1
ATOM 2172 N N . VAL A 1 260 ? 17.241 2.250 -8.095 1.00 83.50 260 VAL A N 1
ATOM 2173 C CA . VAL A 1 260 ? 16.253 3.205 -8.613 1.00 83.50 260 VAL A CA 1
ATOM 2174 C C . VAL A 1 260 ? 15.596 2.625 -9.860 1.00 83.50 260 VAL A C 1
ATOM 2176 O O . VAL A 1 260 ? 16.242 2.416 -10.881 1.00 83.50 260 VAL A O 1
ATOM 2179 N N . HIS A 1 261 ? 14.287 2.396 -9.792 1.00 89.56 261 HIS A N 1
ATOM 2180 C CA . HIS A 1 261 ? 13.492 1.945 -10.934 1.00 89.56 261 HIS A CA 1
ATOM 2181 C C . HIS A 1 261 ? 12.799 3.133 -11.603 1.00 89.56 261 HIS A C 1
ATOM 2183 O O . HIS A 1 261 ? 11.625 3.417 -11.359 1.00 89.56 261 HIS A O 1
ATOM 2189 N N . LYS A 1 262 ? 13.526 3.865 -12.445 1.00 91.81 262 LYS A N 1
ATOM 2190 C CA . LYS A 1 262 ? 12.952 4.990 -13.189 1.00 91.81 262 LYS A CA 1
ATOM 2191 C C . LYS A 1 262 ? 12.374 4.519 -14.521 1.00 91.81 262 LYS A C 1
ATOM 2193 O O . LYS A 1 262 ? 13.057 3.822 -15.265 1.00 91.81 262 LYS A O 1
ATOM 2198 N N . LEU A 1 263 ? 11.121 4.868 -14.809 1.00 93.88 263 LEU A N 1
ATOM 2199 C CA . LEU A 1 263 ? 10.492 4.543 -16.090 1.00 93.88 263 LEU A CA 1
ATOM 2200 C C . LEU A 1 263 ? 11.169 5.306 -17.232 1.00 93.88 263 LEU A C 1
ATOM 2202 O O . LEU A 1 263 ? 11.624 6.432 -17.034 1.00 93.88 263 LEU A O 1
ATOM 2206 N N . LYS A 1 264 ? 11.178 4.719 -18.433 1.00 94.31 264 LYS A N 1
ATOM 2207 C CA . LYS A 1 264 ? 11.621 5.407 -19.652 1.00 94.31 264 LYS A CA 1
ATOM 2208 C C . LYS A 1 264 ? 10.818 6.677 -19.918 1.00 94.31 264 LYS A C 1
ATOM 2210 O O . LYS A 1 264 ? 9.644 6.782 -19.562 1.00 94.31 264 LYS A O 1
ATOM 2215 N N . ASN A 1 265 ? 11.440 7.610 -20.635 1.00 89.81 265 ASN A N 1
ATOM 2216 C CA . ASN A 1 265 ? 10.868 8.926 -20.919 1.00 89.81 265 ASN A CA 1
ATOM 2217 C C . ASN A 1 265 ? 9.514 8.885 -21.647 1.00 89.81 265 ASN A C 1
ATOM 2219 O O . ASN A 1 265 ? 8.664 9.742 -21.400 1.00 89.81 265 ASN A O 1
ATOM 2223 N N . GLU A 1 266 ? 9.276 7.880 -22.492 1.00 92.94 266 GLU A N 1
ATOM 2224 C CA . GLU A 1 266 ? 7.982 7.666 -23.163 1.00 92.94 266 GLU A CA 1
ATOM 2225 C C . GLU A 1 266 ? 6.820 7.435 -22.175 1.00 92.94 266 GLU A C 1
ATOM 2227 O O . GLU A 1 266 ? 5.667 7.748 -22.466 1.00 92.94 266 GLU A O 1
ATOM 2232 N N . TYR A 1 267 ? 7.125 6.988 -20.955 1.00 93.50 267 TYR A N 1
ATOM 2233 C CA . TYR A 1 267 ? 6.161 6.747 -19.884 1.00 93.50 267 TYR A CA 1
ATOM 2234 C C . TYR A 1 267 ? 6.044 7.911 -18.888 1.00 93.50 267 TYR A C 1
ATOM 2236 O O . TYR A 1 267 ? 5.328 7.802 -17.891 1.00 93.50 267 TYR A O 1
ATOM 2244 N N . ASN A 1 268 ? 6.666 9.067 -19.151 1.00 87.69 268 ASN A N 1
ATOM 2245 C CA . ASN A 1 268 ? 6.618 10.225 -18.246 1.00 87.69 268 ASN A CA 1
ATOM 2246 C C . ASN A 1 268 ? 5.193 10.731 -17.954 1.00 87.69 268 ASN A C 1
ATOM 2248 O O . ASN A 1 268 ? 4.954 11.377 -16.932 1.00 87.69 268 ASN A O 1
ATOM 2252 N N . GLN A 1 269 ? 4.224 10.410 -18.815 1.00 89.69 269 GLN A N 1
ATOM 2253 C CA . GLN A 1 269 ? 2.805 10.686 -18.583 1.00 89.69 269 GLN A CA 1
ATOM 2254 C C . GLN A 1 269 ? 2.271 10.103 -17.263 1.00 89.69 269 GLN A C 1
ATOM 2256 O O . GLN A 1 269 ? 1.433 10.738 -16.625 1.00 89.69 269 GLN A O 1
ATOM 2261 N N . TYR A 1 270 ? 2.788 8.956 -16.804 1.00 89.44 270 TYR A N 1
ATOM 2262 C CA . TYR A 1 270 ? 2.358 8.343 -15.543 1.00 89.44 270 TYR A CA 1
ATOM 2263 C C . TYR A 1 270 ? 2.811 9.153 -14.322 1.00 89.44 270 TYR A C 1
ATOM 2265 O O . TYR A 1 270 ? 2.050 9.279 -13.366 1.00 89.44 270 TYR A O 1
ATOM 2273 N N . TYR A 1 271 ? 3.993 9.778 -14.368 1.00 85.81 271 TYR A N 1
ATOM 2274 C CA . TYR A 1 271 ? 4.460 10.672 -13.300 1.00 85.81 271 TYR A CA 1
ATOM 2275 C C . TYR A 1 271 ? 3.639 11.969 -13.231 1.00 85.81 271 TYR A C 1
ATOM 2277 O O . TYR A 1 271 ? 3.322 12.455 -12.145 1.00 85.81 271 TYR A O 1
ATOM 2285 N N . LYS A 1 272 ? 3.193 12.491 -14.382 1.00 84.12 272 LYS A N 1
ATOM 2286 C CA . LYS A 1 272 ? 2.353 13.703 -14.454 1.00 84.12 272 LYS A CA 1
ATOM 2287 C C . LYS A 1 272 ? 0.966 13.529 -13.827 1.00 84.12 272 LYS A C 1
ATOM 2289 O O . LYS A 1 272 ? 0.308 14.522 -13.518 1.00 84.12 272 LYS A O 1
ATOM 2294 N N . LEU A 1 273 ? 0.516 12.297 -13.574 1.00 82.62 273 LEU A N 1
ATOM 2295 C CA . LEU A 1 273 ? -0.751 12.035 -12.878 1.00 82.62 273 LEU A CA 1
ATOM 2296 C C . LEU A 1 273 ? -0.793 12.665 -11.473 1.00 82.62 273 LEU A C 1
ATOM 2298 O O . LEU A 1 273 ? -1.873 13.039 -11.006 1.00 82.62 273 LEU A O 1
ATOM 2302 N N . GLN A 1 274 ? 0.367 12.841 -10.827 1.00 72.31 274 GLN A N 1
ATOM 2303 C CA . GLN A 1 274 ? 0.478 13.534 -9.542 1.00 72.31 274 GLN A CA 1
ATOM 2304 C C . GLN A 1 274 ? 0.259 15.048 -9.679 1.00 72.31 274 GLN A C 1
ATOM 2306 O O . GLN A 1 274 ? -0.386 15.659 -8.834 1.00 72.31 274 GLN A O 1
ATOM 2311 N N . GLU A 1 275 ? 0.728 15.673 -10.757 1.00 62.19 275 GLU A N 1
ATOM 2312 C CA . GLU A 1 275 ? 0.542 17.114 -10.982 1.00 62.19 275 GLU A CA 1
ATOM 2313 C C . GLU A 1 275 ? -0.934 17.468 -11.216 1.00 62.19 275 GLU A C 1
ATOM 2315 O O . GLU A 1 275 ? -1.419 18.489 -10.729 1.00 62.19 275 GLU A O 1
ATOM 2320 N N . TYR A 1 276 ? -1.687 16.584 -11.883 1.00 58.69 276 TYR A N 1
ATOM 2321 C CA . TYR A 1 276 ? -3.140 16.726 -12.039 1.00 58.69 276 TYR A CA 1
ATOM 2322 C C . TYR A 1 276 ? -3.919 16.603 -10.723 1.00 58.69 276 TYR A C 1
ATOM 2324 O O . TYR A 1 276 ? -5.064 17.050 -10.670 1.00 58.69 276 TYR A O 1
ATOM 2332 N N . TYR A 1 277 ? -3.337 15.986 -9.688 1.00 56.94 277 TYR A N 1
ATOM 2333 C CA . TYR A 1 277 ? -3.927 15.933 -8.347 1.00 56.94 277 TYR A CA 1
ATOM 2334 C C . TYR A 1 277 ? -3.820 17.281 -7.626 1.00 56.94 277 TYR A C 1
ATOM 2336 O O . TYR A 1 277 ? -4.723 17.647 -6.896 1.00 56.94 277 TYR A O 1
ATOM 2344 N N . HIS A 1 278 ? -2.745 18.044 -7.839 1.00 55.09 278 HIS A N 1
ATOM 2345 C CA . HIS A 1 278 ? -2.547 19.328 -7.156 1.00 55.09 278 HIS A CA 1
ATOM 2346 C C . HIS A 1 278 ? -3.305 20.505 -7.793 1.00 55.09 278 HIS A C 1
ATOM 2348 O O . HIS A 1 278 ? -3.355 21.581 -7.203 1.00 55.09 278 HIS A O 1
ATOM 2354 N N . LYS A 1 279 ? -3.867 20.322 -8.996 1.00 51.72 279 LYS A N 1
ATOM 2355 C CA . LYS A 1 279 ? -4.601 21.361 -9.741 1.00 51.72 279 LYS A CA 1
ATOM 2356 C C . LYS A 1 279 ? -6.128 21.283 -9.611 1.00 51.72 279 LYS A C 1
ATOM 2358 O O . LYS A 1 279 ? -6.784 22.234 -10.023 1.00 51.72 279 LYS A O 1
ATOM 2363 N N . ASN A 1 280 ? -6.676 20.181 -9.096 1.00 44.31 280 ASN A N 1
ATOM 2364 C CA . ASN A 1 280 ? -8.118 19.938 -8.936 1.00 44.31 280 ASN A CA 1
ATOM 2365 C C . ASN A 1 280 ? -8.442 19.595 -7.483 1.00 44.31 280 ASN A C 1
ATOM 2367 O O . ASN A 1 280 ? -9.621 19.760 -7.106 1.00 44.31 280 ASN A O 1
#

Foldseek 3Di:
DDDPDDPPVVVVVVVVVVVVVVLLVVVVVVVVVLVVPWQQVLVVVVSVVVVVVVCCVCPVVVCPDDDDPDDPVRVVVVVVCVSCVVVVVVVVLCCQAVLAAAAEEEEAPPDFWKAKEAEQDPPFDEWDWDDDDVSRVIYTYWYADNVNYGYYNDDQDQRDDVSRNGTNPDSQPPDYFYYYPVGPPDTLFPPHRLPDQKGDDPDQPGWIKGWQVQSDPRMGMITTGGPVCLPVFFDDPVRVQVVCCVVVVDGDDPCPCPSHGHTDPVPCVSVCVVVVVVVD

Organism: NCBI:txid1349785

Sequence (280 aa):
MATIKKTEFKTSKMKRLRNIGIYYTVFGFLLMISFIFTNLWRISIIGIALLLIYFILKTVYKKNRIETKLTKQQLQLWDFSLVILPFIYVLLASWYVWRPYKQTIILPQNYEGIVAIQYDRSNGQKEKWTGGFLGIGASRIIKVDTTGIAKTQFKFHNNAIPFLGVKQNYQNKGGLKIYYENDLDNEIIKDADGKYQIYKNQNIEDPNIYFTGHTKYPLIIFVITKSKNYNNYFMSEEEMINEYKVKYNHEPILGTFFNVHKLKNEYNQYYKLQEYYHKN

Radius of gyration: 29.67 Å; chains: 1; bounding box: 64×40×97 Å

pLDDT: mean 73.6, std 16.92, range [35.78, 96.75]